Protein AF-A0A9K3H6D5-F1 (afdb_monomer_lite)

Organism: Helianthus annuus (NCBI:txid4232)

pLDDT: mean 84.32, std 14.16, range [33.44, 97.81]

Secondary structure (DSSP, 8-state):
-HHHHHHHHHH-HHHHIIIIIHHHHHHHHHHHHHHHHHHHHHH--HHHHHHHHHHHHHHHHHHHHHHS-TTHHHHHHHHHHHHHTGGGHHHHHT-TTTSHHHHHHTT-HHHHHHHHHHHTTSTTHHHHHHHHHHHHHHHHHHHHHH-TTTTS-HHHHHHHHHHHHHHHHHHHHHHHHHHHHTT--

Foldseek 3Di:
DQVVQVVQVVVHPVSSCPVPLVVVLVVLLVVLLVVLVVCVVPVLALLVLLVVLVVVLVVLQVCCVVHHPPVSNVSSSVSSLCNNDVVCLLVQQPRPCHHPVNCLVVVVLVSLLSQCVSQVVDVCSVVSSVVSVVVVLVVVVCVCVVDPVNPPDVVSSVVVVVVSVVSVVVSVCSVVVSVVVVVVD

Radius of gyration: 21.7 Å; chains: 1; bounding box: 53×28×65 Å

InterPro domains:
  IPR001373 Cullin, N-terminal [PF00888] (1-165)
  IPR016159 Cullin repeat-like-containing domain superfamily [SSF74788] (1-165)
  IPR045093 Cullin [PTHR11932] (1-165)

Sequence (185 aa):
MKDIIKMLMDLGPSVYQQVFEQPFLDASATFYRGESQRLIECCCNCGEYLKKTEKCLNEEIDRVVCYLDAKSEVKVTNVVEKEMIESQMNCLVHMENSGLVDMVIEDKYDDLAWIYNFFRRLPNGLSVIRDAMTSHIRETGKQLVIDPEQVKDPVEFVQRLLEEKINMIKSSILRLTTIRRFKTL

Structure (mmCIF, N/CA/C/O backbone):
data_AF-A0A9K3H6D5-F1
#
_entry.id   AF-A0A9K3H6D5-F1
#
loop_
_atom_site.group_PDB
_atom_site.id
_atom_site.type_symbol
_atom_site.label_atom_id
_atom_site.label_alt_id
_atom_site.label_comp_id
_atom_site.label_asym_id
_atom_site.label_entity_id
_atom_site.label_seq_id
_atom_site.pdbx_PDB_ins_code
_atom_site.Cartn_x
_atom_site.Cartn_y
_atom_site.Cartn_z
_atom_site.occupancy
_atom_site.B_iso_or_equiv
_atom_site.auth_seq_id
_atom_site.auth_comp_id
_atom_site.auth_asym_id
_atom_site.auth_atom_id
_atom_site.pdbx_PDB_model_num
ATOM 1 N N . MET A 1 1 ? -10.701 -5.469 26.974 1.00 77.19 1 MET A N 1
ATOM 2 C CA . MET A 1 1 ? -10.874 -4.535 25.834 1.00 77.19 1 MET A CA 1
ATOM 3 C C . MET A 1 1 ? -12.229 -4.734 25.160 1.00 77.19 1 MET A C 1
ATOM 5 O O . MET A 1 1 ? -12.996 -3.784 25.163 1.00 77.19 1 MET A O 1
ATOM 9 N N . LYS A 1 2 ? -12.577 -5.950 24.703 1.00 84.56 2 LYS A N 1
ATOM 10 C CA . LYS A 1 2 ? -13.909 -6.269 24.140 1.00 84.56 2 LYS A CA 1
ATOM 11 C C . LYS A 1 2 ? -15.094 -5.781 24.984 1.00 84.56 2 LYS A C 1
ATOM 13 O O . LYS A 1 2 ? -16.014 -5.195 24.431 1.00 84.56 2 LYS A O 1
ATOM 18 N N . ASP A 1 3 ? -15.046 -5.952 26.305 1.00 88.81 3 ASP A N 1
ATOM 19 C CA . ASP A 1 3 ? -16.152 -5.539 27.186 1.00 88.81 3 ASP A CA 1
ATOM 20 C C . ASP A 1 3 ? -16.359 -4.018 27.219 1.00 88.81 3 ASP A C 1
ATOM 22 O O . ASP A 1 3 ? -17.490 -3.546 27.275 1.00 88.81 3 ASP A O 1
ATOM 26 N N . ILE A 1 4 ? -15.272 -3.243 27.124 1.00 91.12 4 ILE A N 1
ATOM 27 C CA . ILE A 1 4 ? -15.325 -1.774 27.078 1.00 91.12 4 ILE A CA 1
ATOM 28 C C . ILE A 1 4 ? -15.899 -1.323 25.737 1.00 91.12 4 ILE A C 1
ATOM 30 O O . ILE A 1 4 ? -16.764 -0.457 25.698 1.00 91.12 4 ILE A O 1
ATOM 34 N N . ILE A 1 5 ? -15.456 -1.936 24.639 1.00 91.56 5 ILE A N 1
ATOM 35 C CA . ILE A 1 5 ? -15.955 -1.620 23.298 1.00 91.56 5 ILE A CA 1
ATOM 36 C C . ILE A 1 5 ? -17.442 -1.961 23.186 1.00 91.56 5 ILE A C 1
ATOM 38 O O . ILE A 1 5 ? -18.219 -1.147 22.695 1.00 91.56 5 ILE A O 1
ATOM 42 N N . LYS A 1 6 ? -17.857 -3.112 23.727 1.00 89.94 6 LYS A N 1
ATOM 43 C CA . LYS A 1 6 ? -19.268 -3.490 23.811 1.00 89.94 6 LYS A CA 1
ATOM 44 C C . LYS A 1 6 ? -20.075 -2.480 24.628 1.00 89.94 6 LYS A C 1
ATOM 46 O O . LYS A 1 6 ? -21.087 -2.002 24.139 1.00 89.94 6 LYS A O 1
ATOM 51 N N . MET A 1 7 ? -19.586 -2.086 25.804 1.00 94.38 7 MET A N 1
ATOM 52 C CA . MET A 1 7 ? -20.229 -1.053 26.622 1.00 94.38 7 MET A CA 1
ATOM 53 C C . MET A 1 7 ? -20.378 0.275 25.860 1.00 94.38 7 MET A C 1
ATOM 55 O O . MET A 1 7 ? -21.447 0.876 25.887 1.00 94.38 7 MET A O 1
ATOM 59 N N . LEU A 1 8 ? -19.342 0.728 25.146 1.00 92.62 8 LEU A N 1
ATOM 60 C CA . LEU A 1 8 ? -19.400 1.958 24.347 1.00 92.62 8 LEU A CA 1
ATOM 61 C C . LEU A 1 8 ? -20.411 1.859 23.199 1.00 92.62 8 LEU A C 1
ATOM 63 O O . LEU A 1 8 ? -21.114 2.828 22.921 1.00 92.62 8 LEU A O 1
ATOM 67 N N . MET A 1 9 ? -20.506 0.696 22.555 1.00 91.44 9 MET A N 1
ATOM 68 C CA . MET A 1 9 ? -21.503 0.435 21.515 1.00 91.44 9 MET A CA 1
ATOM 69 C C . MET A 1 9 ? -22.928 0.378 22.082 1.00 91.44 9 MET A C 1
ATOM 71 O O . MET A 1 9 ? -23.839 0.921 21.455 1.00 91.44 9 MET A O 1
ATOM 75 N N . ASP A 1 10 ? -23.112 -0.201 23.273 1.00 92.69 10 ASP A N 1
ATOM 76 C CA . ASP A 1 10 ? -24.398 -0.270 23.983 1.00 92.69 10 ASP A CA 1
ATOM 77 C C . ASP A 1 10 ? -24.889 1.128 24.415 1.00 92.69 10 ASP A C 1
ATOM 79 O O . ASP A 1 10 ? -26.088 1.404 24.380 1.00 92.69 10 ASP A O 1
ATOM 83 N N . LEU A 1 11 ? -23.970 2.038 24.770 1.00 93.56 11 LEU A N 1
ATOM 84 C CA . LEU A 1 11 ? -24.271 3.453 25.049 1.00 93.56 11 LEU A CA 1
ATOM 85 C C . LEU A 1 11 ? -24.637 4.251 23.786 1.00 93.56 11 LEU A C 1
ATOM 87 O O . LEU A 1 11 ? -25.261 5.309 23.882 1.00 93.56 11 LEU A O 1
ATOM 91 N N . GLY A 1 12 ? -24.262 3.751 22.609 1.00 92.88 12 GLY A N 1
ATOM 92 C CA . GLY A 1 12 ? -24.660 4.288 21.316 1.00 92.88 12 GLY A CA 1
ATOM 93 C C . GLY A 1 12 ? -23.508 4.330 20.303 1.00 92.88 12 GLY A C 1
ATOM 94 O O . GLY A 1 12 ? -22.379 4.672 20.661 1.00 92.88 12 GLY A O 1
ATOM 95 N N . PRO A 1 13 ? -23.773 4.097 19.000 1.00 91.19 13 PRO A N 1
ATOM 96 C CA . PRO A 1 13 ? -22.731 4.114 17.970 1.00 91.19 13 PRO A CA 1
ATOM 97 C C . PRO A 1 13 ? -21.952 5.433 17.885 1.00 91.19 13 PRO A C 1
ATOM 99 O O . PRO A 1 13 ? -20.755 5.421 17.617 1.00 91.19 13 PRO A O 1
ATOM 102 N N . SER A 1 14 ? -22.602 6.574 18.132 1.00 93.25 14 SER A N 1
ATOM 103 C CA . SER A 1 14 ? -21.938 7.884 18.145 1.00 93.25 14 SER A CA 1
ATOM 104 C C . SER A 1 14 ? -20.946 8.027 19.301 1.00 93.25 14 SER A C 1
ATOM 106 O O . SER A 1 14 ? -19.899 8.646 19.124 1.00 93.25 14 SER A O 1
ATOM 108 N N . VAL A 1 15 ? -21.241 7.429 20.461 1.00 94.31 15 VAL A N 1
ATOM 109 C CA . VAL A 1 15 ? -20.364 7.447 21.640 1.00 94.31 15 VAL A CA 1
ATOM 110 C C . VAL A 1 15 ? -19.103 6.642 21.353 1.00 94.31 15 VAL A C 1
ATOM 112 O O . VAL A 1 15 ? -18.003 7.158 21.532 1.00 94.31 15 VAL A O 1
ATOM 115 N N . TYR A 1 16 ? -19.244 5.423 20.824 1.00 94.25 16 TYR A N 1
ATOM 116 C CA . TYR A 1 16 ? -18.103 4.622 20.371 1.00 94.25 16 TYR A CA 1
ATOM 117 C C . TYR A 1 16 ? -17.225 5.381 19.368 1.00 94.25 16 TYR A C 1
ATOM 119 O O . TYR A 1 16 ? -16.005 5.444 19.531 1.00 94.25 16 TYR A O 1
ATOM 127 N N . GLN A 1 17 ? -17.846 5.998 18.360 1.00 93.25 17 GLN A N 1
ATOM 128 C CA . GLN A 1 17 ? -17.121 6.709 17.310 1.00 93.25 17 GLN A CA 1
ATOM 129 C C . GLN A 1 17 ? -16.305 7.886 17.851 1.00 93.25 17 GLN A C 1
ATOM 131 O O . GLN A 1 17 ? -15.13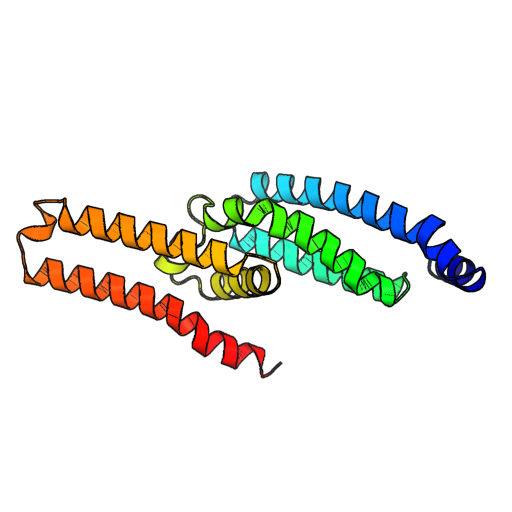7 8.040 17.505 1.00 93.25 17 GLN A O 1
ATOM 136 N N . GLN A 1 18 ? -16.907 8.707 18.711 1.00 93.75 18 GLN A N 1
ATOM 137 C CA . GLN A 1 18 ? -16.275 9.926 19.219 1.00 93.75 18 GLN A CA 1
ATOM 138 C C . GLN A 1 18 ? -15.254 9.649 20.324 1.00 93.75 18 GLN A C 1
ATOM 140 O O . GLN A 1 18 ? -14.211 10.295 20.368 1.00 93.75 18 GLN A O 1
ATOM 145 N N . VAL A 1 19 ? -15.552 8.709 21.224 1.00 94.06 19 VAL A N 1
ATOM 146 C CA . VAL A 1 19 ? -14.730 8.457 22.416 1.00 94.06 19 VAL A CA 1
ATOM 147 C C . VAL A 1 19 ? -13.573 7.509 22.115 1.00 94.06 19 VAL A C 1
ATOM 149 O O . VAL A 1 19 ? -12.517 7.628 22.733 1.00 94.06 19 VAL A O 1
ATOM 152 N N . PHE A 1 20 ? -13.756 6.573 21.181 1.00 94.75 20 PHE A N 1
ATOM 153 C CA . PHE A 1 20 ? -12.763 5.544 20.894 1.00 94.75 20 PHE A CA 1
ATOM 154 C C . PHE A 1 20 ? -12.309 5.539 19.436 1.00 94.75 20 PHE A C 1
ATOM 156 O O . PHE A 1 20 ? -11.115 5.683 19.190 1.00 94.75 20 PHE A O 1
ATOM 163 N N . GLU A 1 21 ? -13.225 5.373 18.476 1.00 94.75 21 GLU A N 1
ATOM 164 C CA . GLU A 1 21 ? -12.842 5.067 17.090 1.00 94.75 21 GLU A CA 1
ATOM 165 C C . GLU A 1 21 ? -12.013 6.191 16.461 1.00 94.75 21 GLU A C 1
ATOM 167 O O . GLU A 1 21 ? -10.948 5.922 15.916 1.00 94.75 21 GLU A O 1
ATOM 172 N N . GLN A 1 22 ? -12.455 7.446 16.571 1.00 96.00 22 GLN A N 1
ATOM 173 C CA . GLN A 1 22 ? -11.739 8.571 15.974 1.00 96.00 22 GLN A CA 1
ATOM 174 C C . GLN A 1 22 ? -10.353 8.789 16.615 1.00 96.00 22 GLN A C 1
ATOM 176 O O . GLN A 1 22 ? -9.373 8.784 15.870 1.00 96.00 22 GLN A O 1
ATOM 181 N N . PRO A 1 23 ? -10.210 8.870 17.957 1.00 96.56 23 PRO A N 1
ATOM 182 C CA . PRO A 1 23 ? -8.887 8.934 18.585 1.00 96.56 23 PRO A CA 1
ATOM 183 C C . PRO A 1 23 ? -7.978 7.751 18.228 1.00 96.56 23 PRO A C 1
ATOM 185 O O . PRO A 1 23 ? -6.773 7.924 18.046 1.00 96.56 23 PRO A O 1
ATOM 188 N N . PHE A 1 24 ? -8.544 6.546 18.113 1.00 95.50 24 PHE A N 1
ATOM 189 C CA . PHE A 1 24 ? -7.808 5.352 17.708 1.00 95.50 24 PHE A CA 1
ATOM 190 C C . PHE A 1 24 ? -7.299 5.452 16.264 1.00 95.50 24 PHE A C 1
ATOM 192 O O . PHE A 1 24 ? -6.135 5.138 16.011 1.00 95.50 24 PHE A O 1
ATOM 199 N N . LEU A 1 25 ? -8.129 5.918 15.327 1.00 96.75 25 LEU A N 1
ATOM 200 C CA . LEU A 1 25 ? -7.731 6.124 13.933 1.00 96.75 25 LEU A CA 1
ATOM 201 C C . LEU A 1 25 ? -6.647 7.203 13.811 1.00 96.75 25 LEU A C 1
ATOM 203 O O . LEU A 1 25 ? -5.677 7.001 13.083 1.00 96.75 25 LEU A O 1
ATOM 207 N N . ASP A 1 26 ? -6.754 8.300 14.564 1.00 97.25 26 ASP A N 1
ATOM 208 C CA . ASP A 1 26 ? -5.766 9.388 14.556 1.00 97.25 26 ASP A CA 1
ATOM 209 C C . ASP A 1 26 ? -4.409 8.933 15.130 1.00 97.25 26 ASP A C 1
ATOM 211 O O . ASP A 1 26 ? -3.340 9.225 14.574 1.00 97.25 26 ASP A O 1
ATOM 215 N N . ALA A 1 27 ? -4.442 8.160 16.221 1.00 97.44 27 ALA A N 1
ATOM 216 C CA . ALA A 1 27 ? -3.250 7.544 16.796 1.00 97.44 27 ALA A CA 1
ATOM 217 C C . ALA A 1 27 ? -2.623 6.522 15.832 1.00 97.44 27 ALA A C 1
ATOM 219 O O . ALA A 1 27 ? -1.406 6.525 15.642 1.00 97.44 27 ALA A O 1
ATOM 220 N N . SER A 1 28 ? -3.449 5.700 15.178 1.00 96.69 28 SER A N 1
ATOM 221 C CA . SER A 1 28 ? -3.000 4.717 14.184 1.00 96.69 28 SER A CA 1
ATOM 222 C C . SER A 1 28 ? -2.366 5.399 12.976 1.00 96.69 28 SER A C 1
ATOM 224 O O . SER A 1 28 ? -1.301 4.982 12.533 1.00 96.69 28 SER A O 1
ATOM 226 N N . ALA A 1 29 ? -2.948 6.495 12.483 1.00 97.44 29 ALA A N 1
ATOM 227 C CA . ALA A 1 29 ? -2.382 7.258 11.375 1.00 97.44 29 ALA A CA 1
ATOM 228 C C . ALA A 1 29 ? -0.991 7.806 11.724 1.00 97.44 29 ALA A C 1
ATOM 230 O O . ALA A 1 29 ? -0.046 7.683 10.947 1.00 97.44 29 ALA A O 1
ATOM 231 N N . THR A 1 30 ? -0.844 8.358 12.930 1.00 97.81 30 THR A N 1
ATOM 232 C CA . THR A 1 30 ? 0.445 8.864 13.422 1.00 97.81 30 THR A CA 1
ATOM 233 C C . THR A 1 30 ? 1.475 7.741 13.555 1.00 97.81 30 THR A C 1
ATOM 235 O O . THR A 1 30 ? 2.622 7.904 13.134 1.00 97.81 30 THR A O 1
ATOM 238 N N . PHE A 1 31 ? 1.065 6.590 14.094 1.00 97.62 31 PHE A N 1
ATOM 239 C CA . PHE A 1 31 ? 1.918 5.413 14.228 1.00 97.62 31 PHE A CA 1
ATOM 240 C C . PHE A 1 31 ? 2.388 4.891 12.865 1.00 97.62 31 PHE A C 1
ATOM 242 O O . PHE A 1 31 ? 3.592 4.777 12.638 1.00 97.62 31 PHE A O 1
ATOM 249 N N . TYR A 1 32 ? 1.463 4.636 11.936 1.00 97.19 32 TYR A N 1
ATOM 250 C CA . TYR A 1 32 ? 1.789 4.063 10.630 1.00 97.19 32 TYR A CA 1
ATOM 251 C C . TYR A 1 32 ? 2.585 5.007 9.737 1.00 97.19 32 TYR A C 1
ATOM 253 O O . TYR A 1 32 ? 3.406 4.538 8.951 1.00 97.19 32 TYR A O 1
ATOM 261 N N . ARG A 1 33 ? 2.428 6.323 9.901 1.00 96.56 33 ARG A N 1
ATOM 262 C CA . ARG A 1 33 ? 3.304 7.304 9.254 1.00 96.56 33 ARG A CA 1
ATOM 263 C C . ARG A 1 33 ? 4.753 7.165 9.710 1.00 96.56 33 ARG A C 1
ATOM 265 O O . ARG A 1 33 ? 5.653 7.114 8.875 1.00 96.56 33 ARG A O 1
ATOM 272 N N . GLY A 1 34 ? 4.977 7.099 11.024 1.00 95.88 34 GLY A N 1
ATOM 273 C CA . GLY A 1 34 ? 6.319 6.923 11.584 1.00 95.88 34 GLY A CA 1
ATOM 274 C C . GLY A 1 34 ? 6.916 5.563 11.226 1.00 95.88 34 GLY A C 1
ATOM 275 O O . GLY A 1 34 ? 8.075 5.473 10.830 1.00 95.88 34 GLY A O 1
ATOM 276 N N . GLU A 1 35 ? 6.104 4.508 11.292 1.00 94.62 35 GLU A N 1
ATOM 277 C CA . GLU A 1 35 ? 6.523 3.154 10.933 1.00 94.62 35 GLU A CA 1
ATOM 278 C C . GLU A 1 35 ? 6.880 3.042 9.447 1.00 94.62 35 GLU A C 1
ATOM 280 O O . GLU A 1 35 ? 7.895 2.445 9.099 1.00 94.62 35 GLU A O 1
ATOM 285 N N . SER A 1 36 ? 6.096 3.668 8.568 1.00 94.62 36 SER A N 1
ATOM 286 C CA . SER A 1 36 ? 6.373 3.733 7.134 1.00 94.62 36 SER A CA 1
ATOM 287 C C . SER A 1 36 ? 7.740 4.363 6.844 1.00 94.62 36 SER A C 1
ATOM 289 O O . SER A 1 36 ? 8.557 3.758 6.148 1.00 94.62 36 SER A O 1
ATOM 291 N N . GLN A 1 37 ? 8.027 5.525 7.439 1.00 93.44 37 GLN A N 1
ATOM 292 C CA . GLN A 1 37 ? 9.322 6.199 7.290 1.00 93.44 37 GLN A CA 1
ATOM 293 C C . GLN A 1 37 ? 10.470 5.321 7.795 1.00 93.44 37 GLN A C 1
ATOM 295 O O . GLN A 1 37 ? 11.436 5.079 7.072 1.00 93.44 37 GLN A O 1
ATOM 300 N N . ARG A 1 38 ? 10.313 4.746 8.992 1.00 93.56 38 ARG A N 1
ATOM 301 C CA . ARG A 1 38 ? 11.301 3.841 9.585 1.00 93.56 38 ARG A CA 1
ATOM 302 C C . ARG A 1 38 ? 11.582 2.633 8.692 1.00 93.56 38 ARG A C 1
ATOM 304 O O . ARG A 1 38 ? 12.731 2.219 8.558 1.00 93.56 38 ARG A O 1
ATOM 311 N N . LEU A 1 39 ? 10.550 2.039 8.093 1.00 92.00 39 LEU A N 1
ATOM 312 C CA . LEU A 1 39 ? 10.703 0.883 7.213 1.00 92.00 39 LEU A CA 1
ATOM 313 C C . LEU A 1 39 ? 11.393 1.242 5.896 1.00 92.00 39 LEU A C 1
ATOM 315 O O . LEU A 1 39 ? 12.209 0.445 5.437 1.00 92.00 39 LEU A O 1
ATOM 319 N N . ILE A 1 40 ? 11.113 2.412 5.320 1.00 90.62 40 ILE A N 1
ATOM 320 C CA . ILE A 1 40 ? 11.822 2.901 4.129 1.00 90.62 40 ILE A CA 1
ATOM 321 C C . ILE A 1 40 ? 13.315 3.056 4.432 1.00 90.62 40 ILE A C 1
ATOM 323 O O . ILE A 1 40 ? 14.143 2.534 3.688 1.00 90.62 40 ILE A O 1
ATOM 327 N N . GLU A 1 41 ? 13.650 3.692 5.554 1.00 89.00 41 GLU A N 1
ATOM 328 C CA . GLU A 1 41 ? 15.038 3.918 5.973 1.00 89.00 41 GLU A CA 1
ATOM 329 C C . GLU A 1 41 ? 15.777 2.617 6.324 1.00 89.00 41 GLU A C 1
ATOM 331 O O . GLU A 1 41 ? 16.968 2.490 6.053 1.00 89.00 41 GLU A O 1
ATOM 336 N N . CYS A 1 42 ? 15.091 1.640 6.928 1.00 84.88 42 CYS A N 1
ATOM 337 C CA . CYS A 1 42 ? 15.727 0.410 7.409 1.00 84.88 42 CYS A CA 1
ATOM 338 C C . CYS A 1 42 ? 15.805 -0.717 6.371 1.00 84.88 42 CYS A C 1
ATOM 340 O O . CYS A 1 42 ? 16.722 -1.531 6.448 1.00 84.88 42 CYS A O 1
ATOM 342 N N . CYS A 1 43 ? 14.815 -0.857 5.481 1.00 74.31 43 CYS A N 1
ATOM 343 C CA . CYS A 1 43 ? 14.726 -2.034 4.606 1.00 74.31 43 CYS A CA 1
ATOM 344 C C . CYS A 1 43 ? 15.490 -1.852 3.291 1.00 74.31 43 CYS A C 1
ATOM 346 O O . CYS A 1 43 ? 15.910 -2.850 2.717 1.00 74.31 43 CYS A O 1
ATOM 348 N N . CYS A 1 44 ? 15.633 -0.615 2.792 1.00 76.19 44 CYS A N 1
ATOM 349 C CA . CYS A 1 44 ? 16.242 -0.289 1.490 1.00 76.19 44 CYS A CA 1
ATOM 350 C C . CYS A 1 44 ? 15.758 -1.169 0.310 1.00 76.19 44 CYS A C 1
ATOM 352 O O . CYS A 1 44 ? 16.443 -1.286 -0.703 1.00 76.19 44 CYS A O 1
ATOM 354 N N . ASN A 1 45 ? 14.599 -1.823 0.446 1.00 90.06 45 ASN A N 1
ATOM 355 C CA . ASN A 1 45 ? 14.061 -2.779 -0.510 1.00 90.06 45 ASN A CA 1
ATOM 356 C C . ASN A 1 45 ? 12.533 -2.681 -0.550 1.00 90.06 45 ASN A C 1
ATOM 358 O O . ASN A 1 45 ? 11.852 -2.917 0.454 1.00 90.06 45 ASN A O 1
ATOM 362 N N . CYS A 1 46 ? 11.991 -2.368 -1.726 1.00 91.12 46 CYS A N 1
ATOM 363 C CA . CYS A 1 46 ? 10.555 -2.183 -1.908 1.00 91.12 46 CYS A CA 1
ATOM 364 C C . CYS A 1 46 ? 9.758 -3.482 -1.680 1.00 91.12 46 CYS A C 1
ATOM 366 O O . CYS A 1 46 ? 8.718 -3.455 -1.024 1.00 91.12 46 CYS A O 1
ATOM 368 N N . GLY A 1 47 ? 10.248 -4.635 -2.144 1.00 89.62 47 GLY A N 1
ATOM 369 C CA . GLY A 1 47 ? 9.574 -5.925 -1.948 1.00 89.62 47 GLY A CA 1
ATOM 370 C C . GLY A 1 47 ? 9.425 -6.297 -0.468 1.00 89.62 47 GLY A C 1
ATOM 371 O O . GLY A 1 47 ? 8.348 -6.701 -0.023 1.00 89.62 47 GLY A O 1
ATOM 372 N N . GLU A 1 48 ? 10.476 -6.099 0.334 1.00 91.31 48 GLU A N 1
ATOM 373 C CA . GLU A 1 48 ? 10.413 -6.298 1.789 1.00 91.31 48 GLU A CA 1
ATOM 374 C C . GLU A 1 48 ? 9.481 -5.307 2.491 1.00 91.31 48 GLU A C 1
ATOM 376 O O . GLU A 1 48 ? 8.777 -5.681 3.435 1.00 91.31 48 GLU A O 1
ATOM 381 N N . TYR A 1 49 ? 9.459 -4.054 2.033 1.00 93.88 49 TYR A N 1
ATOM 382 C CA . TYR A 1 49 ? 8.533 -3.048 2.539 1.00 93.88 49 TYR A CA 1
ATOM 383 C C . TYR A 1 49 ? 7.081 -3.491 2.328 1.00 93.88 49 TYR A C 1
ATOM 385 O O . TYR A 1 49 ? 6.309 -3.544 3.285 1.00 93.88 49 TYR A O 1
ATOM 393 N N . LEU A 1 50 ? 6.732 -3.900 1.103 1.00 92.06 50 LEU A N 1
ATOM 394 C CA . LEU A 1 50 ? 5.383 -4.357 0.768 1.00 92.06 50 LEU A CA 1
ATOM 395 C C . LEU A 1 50 ? 4.992 -5.600 1.596 1.00 92.06 50 LEU A C 1
ATOM 397 O O . LEU A 1 50 ? 3.871 -5.649 2.102 1.00 92.06 50 LEU A O 1
ATOM 401 N N . LYS A 1 51 ? 5.932 -6.537 1.825 1.00 91.44 51 LYS A N 1
ATOM 402 C CA . LYS A 1 51 ? 5.827 -7.685 2.767 1.00 91.44 51 LYS A CA 1
ATOM 403 C C . LYS A 1 51 ? 5.428 -7.279 4.166 1.00 91.44 51 LYS A C 1
ATOM 405 O O . LYS A 1 51 ? 4.500 -7.853 4.743 1.00 91.44 51 LYS A O 1
ATOM 410 N N . LYS A 1 52 ? 6.087 -6.266 4.707 1.00 92.88 52 LYS A N 1
ATOM 411 C CA . LYS A 1 52 ? 5.767 -5.762 6.041 1.00 92.88 52 LYS A CA 1
ATOM 412 C C . LYS A 1 52 ? 4.423 -5.038 6.055 1.00 92.88 52 LYS A C 1
ATOM 414 O O . LYS A 1 52 ? 3.655 -5.262 6.984 1.00 92.88 52 LYS A O 1
ATOM 419 N N . THR A 1 53 ? 4.086 -4.269 5.020 1.00 93.06 53 THR A N 1
ATOM 420 C CA . THR A 1 53 ? 2.780 -3.599 4.940 1.00 93.06 53 THR A CA 1
ATOM 421 C C . THR A 1 53 ? 1.613 -4.585 4.864 1.00 93.06 53 THR A C 1
ATOM 423 O O . THR A 1 53 ? 0.622 -4.394 5.565 1.00 93.06 53 THR A O 1
ATOM 426 N N . GLU A 1 54 ? 1.718 -5.661 4.076 1.00 91.56 54 GLU A N 1
ATOM 427 C CA . GLU A 1 54 ? 0.679 -6.703 4.037 1.00 91.56 54 GLU A CA 1
ATOM 428 C C . GLU A 1 54 ? 0.497 -7.363 5.408 1.00 91.56 54 GLU A C 1
ATOM 430 O O . GLU A 1 54 ? -0.628 -7.530 5.881 1.00 91.56 54 GLU A O 1
ATOM 435 N N . LYS A 1 55 ? 1.605 -7.672 6.090 1.00 93.12 55 LYS A N 1
ATOM 436 C CA . LYS A 1 55 ? 1.562 -8.212 7.448 1.00 93.12 55 LYS A CA 1
ATOM 437 C C . LYS A 1 55 ? 0.860 -7.253 8.418 1.00 93.12 55 LYS A C 1
ATOM 439 O O . LYS A 1 55 ? -0.018 -7.695 9.152 1.00 93.12 55 LYS A O 1
ATOM 444 N N . CYS A 1 56 ? 1.190 -5.962 8.388 1.00 93.44 56 CYS A N 1
ATOM 445 C CA . CYS A 1 56 ? 0.542 -4.955 9.232 1.00 93.44 56 CYS A CA 1
ATOM 446 C C . CYS A 1 56 ? -0.967 -4.852 8.970 1.00 93.44 56 CYS A C 1
ATOM 448 O O . CYS A 1 56 ? -1.739 -4.706 9.915 1.00 93.44 56 CYS A O 1
ATOM 450 N N . LEU A 1 57 ? -1.400 -4.956 7.709 1.00 94.00 57 LEU A N 1
ATOM 451 C CA . LEU A 1 57 ? -2.823 -4.975 7.364 1.00 94.00 57 LEU A CA 1
ATOM 452 C C . LEU A 1 57 ? -3.540 -6.189 7.956 1.00 94.00 57 LEU A C 1
ATOM 454 O O . LEU A 1 57 ? -4.605 -6.028 8.547 1.00 94.00 57 LEU A O 1
ATOM 458 N N . ASN A 1 58 ? -2.951 -7.380 7.844 1.00 94.25 58 ASN A N 1
ATOM 459 C CA . ASN A 1 58 ? -3.530 -8.596 8.419 1.00 94.25 58 ASN A CA 1
ATOM 460 C C . ASN A 1 58 ? -3.622 -8.508 9.950 1.00 94.25 58 ASN A C 1
ATOM 462 O O . ASN A 1 58 ? -4.650 -8.852 10.526 1.00 94.25 58 ASN A O 1
ATOM 466 N N . GLU A 1 59 ? -2.591 -7.970 10.607 1.00 94.44 59 GLU A N 1
ATOM 467 C CA . GLU A 1 59 ? -2.596 -7.751 12.057 1.00 94.44 59 GLU A CA 1
ATOM 468 C C . GLU A 1 59 ? -3.688 -6.761 12.504 1.00 94.44 59 GLU A C 1
ATOM 470 O O . GLU A 1 59 ? -4.264 -6.925 13.582 1.00 94.44 59 GLU A O 1
ATOM 475 N N . GLU A 1 60 ? -3.995 -5.736 11.703 1.00 93.62 60 GLU A N 1
ATOM 476 C CA . GLU A 1 60 ? -5.109 -4.818 11.980 1.00 93.62 60 GLU A CA 1
ATOM 477 C C . GLU A 1 60 ? -6.475 -5.468 11.753 1.00 93.62 60 GLU A C 1
ATOM 479 O O . GLU A 1 60 ? -7.379 -5.282 12.568 1.00 93.62 60 GLU A O 1
ATOM 484 N N . ILE A 1 61 ? -6.626 -6.277 10.702 1.00 92.31 61 ILE A N 1
ATOM 485 C CA . ILE A 1 61 ? -7.860 -7.039 10.458 1.00 92.31 61 ILE A CA 1
ATOM 486 C C . ILE A 1 61 ? -8.124 -7.988 11.636 1.00 92.31 61 ILE A C 1
ATOM 488 O O . ILE A 1 61 ? -9.212 -7.972 12.217 1.00 92.31 61 ILE A O 1
ATOM 492 N N . ASP A 1 62 ? -7.107 -8.732 12.075 1.00 94.44 62 ASP A N 1
ATOM 493 C CA . ASP A 1 62 ? -7.207 -9.619 13.236 1.00 94.44 62 ASP A CA 1
ATOM 494 C C . ASP A 1 62 ? -7.552 -8.846 14.515 1.00 94.44 62 ASP A C 1
ATOM 496 O O . ASP A 1 62 ? -8.365 -9.298 15.331 1.00 94.44 62 ASP A O 1
ATOM 500 N N . ARG A 1 63 ? -6.982 -7.647 14.693 1.00 93.00 63 ARG A N 1
ATOM 501 C CA . ARG A 1 63 ? -7.289 -6.772 15.831 1.00 93.00 63 ARG A CA 1
ATOM 502 C C . ARG A 1 63 ? -8.739 -6.313 15.813 1.00 93.00 63 ARG A C 1
ATOM 504 O O . ARG A 1 63 ? -9.375 -6.307 16.870 1.00 93.00 63 ARG A O 1
ATOM 511 N N . VAL A 1 64 ? -9.272 -5.961 14.646 1.00 93.31 64 VAL A N 1
ATOM 512 C CA . VAL A 1 64 ? -10.674 -5.565 14.505 1.00 93.31 64 VAL A CA 1
ATOM 513 C C . VAL A 1 64 ? -11.584 -6.730 14.882 1.00 93.31 64 VAL A C 1
ATOM 515 O O . VAL A 1 64 ? -12.409 -6.584 15.783 1.00 93.31 64 VAL A O 1
ATOM 518 N N . VAL A 1 65 ? -11.355 -7.914 14.310 1.00 91.88 65 VAL A N 1
ATOM 519 C CA . VAL A 1 65 ? -12.115 -9.140 14.623 1.00 91.88 65 VAL A CA 1
ATOM 520 C C . VAL A 1 65 ? -12.038 -9.490 16.118 1.00 91.88 65 VAL A C 1
ATOM 522 O O . VAL A 1 65 ? -13.016 -9.927 16.745 1.00 91.88 65 VAL A O 1
ATOM 525 N N . CYS A 1 66 ? -10.871 -9.291 16.730 1.00 90.38 66 CYS A N 1
ATOM 526 C CA . CYS A 1 66 ? -10.652 -9.639 18.125 1.00 90.38 66 CYS A CA 1
ATOM 527 C C . CYS A 1 66 ? -11.177 -8.602 19.116 1.00 90.38 66 CYS A C 1
ATOM 529 O O . CYS A 1 66 ? -11.496 -9.010 20.236 1.00 90.38 66 CYS A O 1
ATOM 531 N N . TYR A 1 67 ? -11.276 -7.317 18.765 1.00 90.38 67 TYR A N 1
ATOM 532 C CA . TYR A 1 67 ? -11.484 -6.260 19.762 1.00 90.38 67 TYR A CA 1
ATOM 533 C C . TYR A 1 67 ? -12.466 -5.148 19.382 1.00 90.38 67 TYR A C 1
ATOM 535 O O . TYR A 1 67 ? -12.995 -4.535 20.308 1.00 90.38 67 TYR A O 1
ATOM 543 N N . LEU A 1 68 ? -12.720 -4.881 18.099 1.00 91.12 68 LEU A N 1
ATOM 544 C CA . LEU A 1 68 ? -13.427 -3.679 17.630 1.00 91.12 68 LEU A CA 1
ATOM 545 C C . LEU A 1 68 ? -14.788 -3.998 16.996 1.00 91.12 68 LEU A C 1
ATOM 547 O O . LEU A 1 68 ? -15.151 -5.159 16.810 1.00 91.12 68 LEU A O 1
ATOM 551 N N . ASP A 1 69 ? -15.555 -2.954 16.669 1.00 91.25 69 ASP A N 1
ATOM 552 C CA . ASP A 1 69 ? -16.741 -3.101 15.821 1.00 91.25 69 ASP A CA 1
ATOM 553 C C . ASP A 1 69 ? -16.329 -3.403 14.372 1.00 91.25 69 ASP A C 1
ATOM 555 O O . ASP A 1 69 ? -15.383 -2.814 13.846 1.00 91.25 69 ASP A O 1
ATOM 559 N N . ALA A 1 70 ? -17.070 -4.282 13.695 1.00 90.69 70 ALA A N 1
ATOM 560 C CA . ALA A 1 70 ? -16.764 -4.685 12.321 1.00 90.69 70 ALA A CA 1
ATOM 561 C C . ALA A 1 70 ? -16.766 -3.503 11.330 1.00 90.69 70 ALA A C 1
ATOM 563 O O . ALA A 1 70 ? -16.058 -3.530 10.326 1.00 90.69 70 ALA A O 1
ATOM 564 N N . LYS A 1 71 ? -17.514 -2.423 11.606 1.00 90.69 71 LYS A N 1
ATOM 565 C CA . LYS A 1 71 ? -17.520 -1.222 10.751 1.00 90.69 71 LYS A CA 1
ATOM 566 C C . LYS A 1 71 ? -16.214 -0.433 10.829 1.00 90.69 71 LYS A C 1
ATOM 568 O O . LYS A 1 71 ? -15.971 0.405 9.959 1.00 90.69 71 LYS A O 1
ATOM 573 N N . SER A 1 72 ? -15.391 -0.681 11.847 1.00 93.44 72 SER A N 1
ATOM 574 C CA . SER A 1 72 ? -14.077 -0.059 11.980 1.00 93.44 72 SER A CA 1
ATOM 575 C C . SER A 1 72 ? -13.045 -0.679 11.037 1.00 93.44 72 SER A C 1
ATOM 577 O O . SER A 1 72 ? -12.087 0.011 10.706 1.00 93.44 72 SER A O 1
ATOM 579 N N . GLU A 1 73 ? -13.253 -1.909 10.542 1.00 93.62 73 GLU A N 1
ATOM 580 C CA . GLU A 1 73 ? -12.300 -2.620 9.670 1.00 93.62 73 GLU A CA 1
ATOM 581 C C . GLU A 1 73 ? -11.884 -1.765 8.474 1.00 93.62 73 GLU A C 1
ATOM 583 O O . GLU A 1 73 ? -10.726 -1.378 8.345 1.00 93.62 73 GLU A O 1
ATOM 588 N N . VAL A 1 74 ? -12.866 -1.348 7.671 1.00 93.94 74 VAL A N 1
ATOM 589 C CA . VAL A 1 74 ? -12.639 -0.535 6.470 1.00 93.94 74 VAL A CA 1
ATOM 590 C C . VAL A 1 74 ? -11.927 0.778 6.806 1.00 93.94 74 VAL A C 1
ATOM 592 O O . VAL A 1 74 ? -11.081 1.241 6.045 1.00 93.94 74 VAL A O 1
ATOM 595 N N . LYS A 1 75 ? -12.241 1.393 7.951 1.00 95.38 75 LYS A N 1
ATOM 596 C CA . LYS A 1 75 ? -11.641 2.675 8.345 1.00 95.38 75 LYS A CA 1
ATOM 597 C C . LYS A 1 75 ? -10.173 2.517 8.725 1.00 95.38 75 LYS A C 1
ATOM 599 O O . LYS A 1 75 ? -9.357 3.332 8.304 1.00 95.38 75 LYS A O 1
ATOM 604 N N . VAL A 1 76 ? -9.840 1.473 9.481 1.00 95.19 76 VAL A N 1
ATOM 605 C CA . VAL A 1 76 ? -8.460 1.178 9.887 1.00 95.19 76 VAL A CA 1
ATOM 606 C C . VAL A 1 76 ? -7.630 0.766 8.679 1.00 95.19 76 VAL A C 1
ATOM 608 O O . VAL A 1 76 ? -6.553 1.320 8.474 1.00 95.19 76 VAL A O 1
ATOM 611 N N . THR A 1 77 ? -8.153 -0.122 7.830 1.00 94.12 77 THR A N 1
ATOM 612 C CA . THR A 1 77 ? -7.500 -0.522 6.578 1.00 94.12 77 THR A CA 1
ATOM 613 C C . THR A 1 77 ? -7.167 0.694 5.717 1.00 94.12 77 THR A C 1
ATOM 615 O O . THR A 1 77 ? -6.026 0.828 5.282 1.00 94.12 77 THR A O 1
ATOM 618 N N . ASN A 1 78 ? -8.106 1.632 5.551 1.00 94.44 78 ASN A N 1
ATOM 619 C CA . ASN A 1 78 ? -7.864 2.860 4.790 1.00 94.44 78 ASN A CA 1
ATOM 620 C C . ASN A 1 78 ? -6.762 3.733 5.410 1.00 94.44 78 ASN A C 1
ATOM 622 O O . ASN A 1 78 ? -5.983 4.337 4.678 1.00 94.44 78 ASN A O 1
ATOM 626 N N . VAL A 1 79 ? -6.680 3.816 6.743 1.00 96.00 79 VAL A N 1
ATOM 627 C CA . VAL A 1 79 ? -5.606 4.559 7.425 1.00 96.00 79 VAL A CA 1
ATOM 628 C C . VAL A 1 79 ? -4.245 3.922 7.145 1.00 96.00 79 VAL A C 1
ATOM 630 O O . VAL A 1 79 ? -3.308 4.632 6.780 1.00 96.00 79 VAL A O 1
ATOM 633 N N . VAL A 1 80 ? -4.136 2.596 7.255 1.00 95.12 80 VAL A N 1
ATOM 634 C CA . VAL A 1 80 ? -2.886 1.874 6.972 1.00 95.12 80 VAL A CA 1
ATOM 635 C C . VAL A 1 80 ? -2.487 2.030 5.506 1.00 95.12 80 VAL A C 1
ATOM 637 O O . VAL A 1 80 ? -1.347 2.390 5.218 1.00 95.12 80 VAL A O 1
ATOM 640 N N . GLU A 1 81 ? -3.414 1.808 4.570 1.00 93.75 81 GLU A N 1
ATOM 641 C CA . GLU A 1 81 ? -3.153 1.945 3.133 1.00 93.75 81 GLU A CA 1
ATOM 642 C C . GLU A 1 81 ? -2.730 3.375 2.766 1.00 93.75 81 GLU A C 1
ATOM 644 O O . GLU A 1 81 ? -1.785 3.560 1.995 1.00 93.75 81 GLU A O 1
ATOM 649 N N . LYS A 1 82 ? -3.361 4.391 3.363 1.00 94.81 82 LYS A N 1
ATOM 650 C CA . LYS A 1 82 ? -3.022 5.798 3.138 1.00 94.81 82 LYS A CA 1
ATOM 651 C C . LYS A 1 82 ? -1.623 6.156 3.638 1.00 94.81 82 LYS A C 1
ATOM 653 O O . LYS A 1 82 ? -0.836 6.779 2.920 1.00 94.81 82 LYS A O 1
ATOM 658 N N . GLU A 1 83 ? -1.309 5.813 4.883 1.00 95.94 83 GLU A N 1
ATOM 659 C CA . GLU A 1 83 ? -0.052 6.245 5.503 1.00 95.94 83 GLU A CA 1
ATOM 660 C C . GLU A 1 83 ? 1.131 5.388 5.025 1.00 95.94 83 GLU A C 1
ATOM 662 O O . GLU A 1 83 ? 2.208 5.931 4.781 1.00 95.94 83 GLU A O 1
ATOM 667 N N . MET A 1 84 ? 0.936 4.079 4.812 1.00 94.56 84 MET A N 1
ATOM 668 C CA . MET A 1 84 ? 2.011 3.174 4.389 1.00 94.56 84 MET A CA 1
ATOM 669 C C . MET A 1 84 ? 2.184 3.062 2.873 1.00 94.56 84 MET A C 1
ATOM 671 O O . MET A 1 84 ? 3.304 2.838 2.422 1.00 94.56 84 MET A O 1
ATOM 675 N N . ILE A 1 85 ? 1.128 3.178 2.065 1.00 93.94 85 ILE A N 1
ATOM 676 C CA . ILE A 1 85 ? 1.253 3.023 0.607 1.00 93.94 85 ILE A CA 1
ATOM 677 C C . ILE A 1 85 ? 1.030 4.355 -0.098 1.00 93.94 85 ILE A C 1
ATOM 679 O O . ILE A 1 85 ? 1.938 4.821 -0.782 1.00 93.94 85 ILE A O 1
ATOM 683 N N . GLU A 1 86 ? -0.142 4.978 0.060 1.00 94.50 86 GLU A N 1
ATOM 684 C CA . GLU A 1 86 ? -0.535 6.163 -0.720 1.00 94.50 86 GLU A CA 1
ATOM 685 C C . GLU A 1 86 ? 0.484 7.301 -0.575 1.00 94.50 86 GLU A C 1
ATOM 687 O O . GLU A 1 86 ? 0.967 7.855 -1.564 1.00 94.50 86 GLU A O 1
ATOM 692 N N . SER A 1 87 ? 0.889 7.582 0.662 1.00 93.50 87 SER A N 1
ATOM 693 C CA . SER A 1 87 ? 1.842 8.651 0.973 1.00 93.50 87 SER A CA 1
ATOM 694 C C . SER A 1 87 ? 3.262 8.366 0.469 1.00 93.50 87 SER A C 1
ATOM 696 O O . SER A 1 87 ? 4.041 9.297 0.281 1.00 93.50 87 SER A O 1
ATOM 698 N N . GLN A 1 88 ? 3.595 7.097 0.211 1.00 93.44 88 GLN A N 1
ATOM 699 C CA . GLN A 1 88 ? 4.930 6.655 -0.200 1.00 93.44 88 GLN A CA 1
ATOM 700 C C . GLN A 1 88 ? 4.994 6.150 -1.644 1.00 93.44 88 GLN A C 1
ATOM 702 O O . GLN A 1 88 ? 6.044 5.677 -2.070 1.00 93.44 88 GLN A O 1
ATOM 707 N N . MET A 1 89 ? 3.916 6.267 -2.431 1.00 92.06 89 MET A N 1
ATOM 708 C CA . MET A 1 89 ? 3.834 5.668 -3.772 1.00 92.06 89 MET A CA 1
ATOM 709 C C . MET A 1 89 ? 5.023 6.033 -4.665 1.00 92.06 89 MET A C 1
ATOM 711 O O . MET A 1 89 ? 5.643 5.146 -5.245 1.00 92.06 89 MET A O 1
ATOM 715 N N . ASN A 1 90 ? 5.368 7.324 -4.742 1.00 91.75 90 ASN A N 1
ATOM 716 C CA . ASN A 1 90 ? 6.496 7.796 -5.550 1.00 91.75 90 ASN A CA 1
ATOM 717 C C . ASN A 1 90 ? 7.843 7.283 -5.022 1.00 91.75 90 ASN A C 1
ATOM 719 O O . ASN A 1 90 ? 8.707 6.919 -5.812 1.00 91.75 90 ASN A O 1
ATOM 723 N N . CYS A 1 91 ? 8.013 7.223 -3.699 1.00 92.06 91 CYS A N 1
ATOM 724 C CA . CYS A 1 91 ? 9.232 6.702 -3.084 1.00 92.06 91 CYS A CA 1
ATOM 725 C C . CYS A 1 91 ? 9.408 5.209 -3.390 1.00 92.06 91 CYS A C 1
ATOM 727 O O . CYS A 1 91 ? 10.493 4.793 -3.776 1.00 92.06 91 CYS A O 1
ATOM 729 N N . LEU A 1 92 ? 8.335 4.419 -3.304 1.00 92.31 92 LEU A N 1
ATOM 730 C CA . LEU A 1 92 ? 8.370 2.978 -3.557 1.00 92.31 92 LEU A CA 1
ATOM 731 C C . LEU A 1 92 ? 8.674 2.647 -5.023 1.00 92.31 92 LEU A C 1
ATOM 733 O O . LEU A 1 92 ? 9.497 1.776 -5.289 1.00 92.31 92 LEU A O 1
ATOM 737 N N . VAL A 1 93 ? 8.052 3.341 -5.985 1.00 91.81 93 VAL A N 1
ATOM 738 C CA . VAL A 1 93 ? 8.297 3.054 -7.413 1.00 91.81 93 VAL A CA 1
ATOM 739 C C . VAL A 1 93 ? 9.680 3.497 -7.886 1.00 91.81 93 VAL A C 1
ATOM 741 O O . VAL A 1 93 ? 10.203 2.895 -8.823 1.00 91.81 93 VAL A O 1
ATOM 744 N N . HIS A 1 94 ? 10.261 4.518 -7.251 1.00 91.06 94 HIS A N 1
ATOM 745 C CA . HIS A 1 94 ? 11.581 5.070 -7.575 1.00 91.06 94 HIS A CA 1
ATOM 746 C C . HIS A 1 94 ? 12.658 4.688 -6.551 1.00 91.06 94 HIS A C 1
ATOM 748 O O . HIS A 1 94 ? 13.706 5.328 -6.502 1.00 91.06 94 HIS A O 1
ATOM 754 N N . MET A 1 95 ? 12.401 3.674 -5.721 1.00 90.75 95 MET A N 1
ATOM 755 C CA . MET A 1 95 ? 13.365 3.205 -4.733 1.00 90.75 95 MET A CA 1
ATOM 756 C C . MET A 1 95 ? 14.613 2.671 -5.437 1.00 90.75 95 MET A C 1
ATOM 758 O O . MET A 1 95 ? 14.510 1.938 -6.417 1.00 90.75 95 MET A O 1
ATOM 762 N N . GLU A 1 96 ? 15.790 3.037 -4.941 1.00 86.75 96 GLU A N 1
ATOM 763 C CA . GLU A 1 96 ? 17.055 2.638 -5.556 1.00 86.75 96 GLU A CA 1
ATOM 764 C C . GLU A 1 96 ? 17.228 1.108 -5.510 1.00 86.75 96 GLU A C 1
ATOM 766 O O . GLU A 1 96 ? 17.015 0.487 -4.465 1.00 86.75 96 GLU A O 1
ATOM 771 N N . ASN A 1 97 ? 17.603 0.496 -6.639 1.00 85.50 97 ASN A N 1
ATOM 772 C CA . ASN A 1 97 ? 17.900 -0.939 -6.797 1.00 85.50 97 ASN A CA 1
ATOM 773 C C . ASN A 1 97 ? 16.759 -1.908 -6.424 1.00 85.50 97 ASN A C 1
ATOM 775 O O . ASN A 1 97 ? 16.966 -3.115 -6.276 1.00 85.50 97 ASN A O 1
ATOM 779 N N . SER A 1 98 ? 15.548 -1.406 -6.203 1.00 89.75 98 SER A N 1
ATOM 780 C CA . SER A 1 98 ? 14.399 -2.232 -5.827 1.00 89.75 98 SER A CA 1
ATOM 781 C C . SER A 1 98 ? 13.063 -1.637 -6.247 1.00 89.75 98 SER A C 1
ATOM 783 O O . SER A 1 98 ? 12.023 -2.194 -5.897 1.00 89.75 98 SER A O 1
ATOM 785 N N . GLY A 1 99 ? 13.074 -0.522 -6.978 1.00 88.69 99 GLY A N 1
ATOM 786 C CA . GLY A 1 99 ? 11.877 0.151 -7.449 1.00 88.69 99 GLY A CA 1
ATOM 787 C C . GLY A 1 99 ? 11.167 -0.640 -8.545 1.00 88.69 99 GLY A C 1
ATOM 788 O O . GLY A 1 99 ? 11.562 -1.740 -8.933 1.00 88.69 99 GLY A O 1
ATOM 789 N N . LEU A 1 100 ? 10.100 -0.056 -9.090 1.00 88.81 100 LEU A N 1
ATOM 790 C CA . LEU A 1 100 ? 9.249 -0.723 -10.078 1.00 88.81 100 LEU A CA 1
ATOM 791 C C . LEU A 1 100 ? 10.039 -1.191 -11.310 1.00 88.81 100 LEU A C 1
ATOM 793 O O . LEU A 1 100 ? 9.795 -2.279 -11.823 1.00 88.81 100 LEU A O 1
ATOM 797 N N . VAL A 1 101 ? 10.961 -0.358 -11.793 1.00 87.12 101 VAL A N 1
ATOM 798 C CA . VAL A 1 101 ? 11.779 -0.652 -12.975 1.00 87.12 101 VAL A CA 1
ATOM 799 C C . VAL A 1 101 ? 12.729 -1.812 -12.696 1.00 87.12 101 VAL A C 1
ATOM 801 O O . VAL A 1 101 ? 12.766 -2.757 -13.480 1.00 87.12 101 VAL A O 1
ATOM 804 N N . ASP A 1 102 ? 13.423 -1.783 -11.558 1.00 89.00 102 ASP A N 1
ATOM 805 C CA . ASP A 1 102 ? 14.349 -2.846 -11.156 1.00 89.00 102 ASP A CA 1
ATOM 806 C C . ASP A 1 102 ? 13.615 -4.183 -11.030 1.00 89.00 102 ASP A C 1
ATOM 808 O O . ASP A 1 102 ? 14.073 -5.201 -11.541 1.00 89.00 102 ASP A O 1
ATOM 812 N N . MET A 1 103 ? 12.410 -4.176 -10.448 1.00 87.50 103 MET A N 1
ATOM 813 C CA . MET A 1 103 ? 11.576 -5.376 -10.368 1.00 87.50 103 MET A CA 1
ATOM 814 C C . MET A 1 103 ? 11.207 -5.948 -11.747 1.00 87.50 103 MET A C 1
ATOM 816 O O . MET A 1 103 ? 11.073 -7.165 -11.882 1.00 87.50 103 MET A O 1
ATOM 820 N N . VAL A 1 104 ? 11.019 -5.100 -12.767 1.00 83.25 104 VAL A N 1
ATOM 821 C CA . VAL A 1 104 ? 10.749 -5.545 -14.146 1.00 83.25 104 VAL A CA 1
ATOM 822 C C . VAL A 1 104 ? 12.008 -6.111 -14.798 1.00 83.25 104 VAL A C 1
ATOM 824 O O . VAL A 1 104 ? 11.926 -7.159 -15.434 1.00 83.25 104 VAL A O 1
ATOM 827 N N . ILE A 1 105 ? 13.151 -5.442 -14.638 1.00 83.50 105 ILE A N 1
ATOM 828 C CA . ILE A 1 105 ? 14.432 -5.860 -15.229 1.00 83.50 105 ILE A CA 1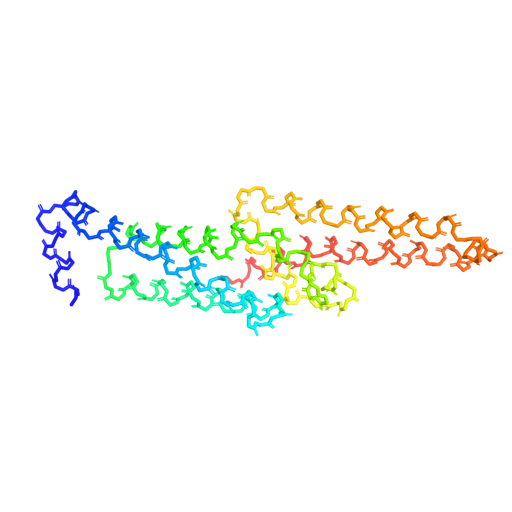
ATOM 829 C C . ILE A 1 105 ? 14.900 -7.190 -14.626 1.00 83.50 105 ILE A C 1
ATOM 831 O O . ILE A 1 105 ? 15.351 -8.073 -15.349 1.00 83.50 105 ILE A O 1
ATOM 835 N N . GLU A 1 106 ? 14.745 -7.355 -13.314 1.00 85.56 106 GLU A N 1
ATOM 836 C CA . GLU A 1 106 ? 15.163 -8.551 -12.578 1.00 85.56 106 GLU A CA 1
ATOM 837 C C . GLU A 1 106 ? 14.103 -9.666 -12.561 1.00 85.56 106 GLU A C 1
ATOM 839 O O . GLU A 1 106 ? 14.265 -10.656 -11.847 1.00 85.56 106 GLU A O 1
ATOM 844 N N . ASP A 1 107 ? 13.009 -9.526 -13.321 1.00 82.25 107 ASP A N 1
ATOM 845 C CA . ASP A 1 107 ? 11.927 -10.517 -13.398 1.00 82.25 107 ASP A CA 1
ATOM 846 C C . ASP A 1 107 ? 11.345 -10.888 -11.995 1.00 82.25 107 ASP A C 1
ATOM 848 O O . ASP A 1 107 ? 10.926 -12.024 -11.742 1.00 82.25 107 ASP A O 1
ATOM 852 N N . LYS A 1 108 ? 11.264 -9.925 -11.058 1.00 84.06 108 LYS A N 1
ATOM 853 C CA . LYS A 1 108 ? 10.717 -10.095 -9.690 1.00 84.06 108 LYS A CA 1
ATOM 854 C C . LYS A 1 108 ? 9.182 -10.098 -9.674 1.00 84.06 108 LYS A C 1
ATOM 856 O O . LYS A 1 108 ? 8.527 -9.202 -9.140 1.00 84.06 108 LYS A O 1
ATOM 861 N N . TYR A 1 109 ? 8.580 -11.126 -10.270 1.00 81.56 109 TYR A N 1
ATOM 862 C CA . TYR A 1 109 ? 7.130 -11.199 -10.500 1.00 81.56 109 TYR A CA 1
ATOM 863 C C . TYR A 1 109 ? 6.259 -11.146 -9.240 1.00 81.56 109 TYR A C 1
ATOM 865 O O . TYR A 1 109 ? 5.156 -10.598 -9.299 1.00 81.56 109 TYR A O 1
ATOM 873 N N . ASP A 1 110 ? 6.720 -11.701 -8.119 1.00 83.44 110 ASP A N 1
ATOM 874 C CA . ASP A 1 110 ? 5.954 -11.673 -6.871 1.00 83.44 110 ASP A CA 1
ATOM 875 C C . ASP A 1 110 ? 5.865 -10.244 -6.322 1.00 83.44 110 ASP A C 1
ATOM 877 O O . ASP A 1 110 ? 4.766 -9.756 -6.058 1.00 83.44 110 ASP A O 1
ATOM 881 N N . ASP A 1 111 ? 6.987 -9.524 -6.266 1.00 86.00 111 ASP A N 1
ATOM 882 C CA . ASP A 1 111 ? 7.021 -8.131 -5.809 1.00 86.00 111 ASP A CA 1
ATOM 883 C C . ASP A 1 111 ? 6.224 -7.211 -6.766 1.00 86.00 111 ASP A C 1
ATOM 885 O O . ASP A 1 111 ? 5.480 -6.330 -6.323 1.00 86.00 111 ASP A O 1
ATOM 889 N N . LEU A 1 112 ? 6.258 -7.487 -8.079 1.00 86.00 112 LEU A N 1
ATOM 890 C CA . LEU A 1 112 ? 5.411 -6.813 -9.074 1.00 86.00 112 LEU A CA 1
ATOM 891 C C . LEU A 1 112 ? 3.911 -7.069 -8.864 1.00 86.00 112 LEU A C 1
ATOM 893 O O . LEU A 1 112 ? 3.081 -6.176 -9.067 1.00 86.00 112 LEU A O 1
ATOM 897 N N . ALA A 1 113 ? 3.524 -8.285 -8.477 1.00 85.19 113 ALA A N 1
ATOM 898 C CA . ALA A 1 113 ? 2.129 -8.582 -8.173 1.00 85.19 113 ALA A CA 1
ATOM 899 C C . ALA A 1 113 ? 1.665 -7.798 -6.938 1.00 85.19 113 ALA A C 1
ATOM 901 O O . ALA A 1 113 ? 0.552 -7.265 -6.923 1.00 85.19 113 ALA A O 1
ATOM 902 N N . TRP A 1 114 ? 2.532 -7.679 -5.935 1.00 87.19 114 TRP A N 1
ATOM 903 C CA . TRP A 1 114 ? 2.252 -6.943 -4.709 1.00 87.19 114 TRP A CA 1
ATOM 904 C C . TRP A 1 114 ? 2.074 -5.455 -4.982 1.00 87.19 114 TRP A C 1
ATOM 906 O O . TRP A 1 114 ? 1.020 -4.903 -4.651 1.00 87.19 114 TRP A O 1
ATOM 916 N N . ILE A 1 115 ? 3.039 -4.819 -5.655 1.00 89.00 115 ILE A N 1
ATOM 917 C CA . ILE A 1 115 ? 2.968 -3.383 -5.948 1.00 89.00 115 ILE A CA 1
ATOM 918 C C . ILE A 1 115 ? 1.713 -3.058 -6.768 1.00 89.00 115 ILE A C 1
ATOM 920 O O . ILE A 1 115 ? 0.987 -2.119 -6.447 1.00 89.00 115 ILE A O 1
ATOM 924 N N . TYR A 1 116 ? 1.359 -3.901 -7.744 1.00 87.56 116 TYR A N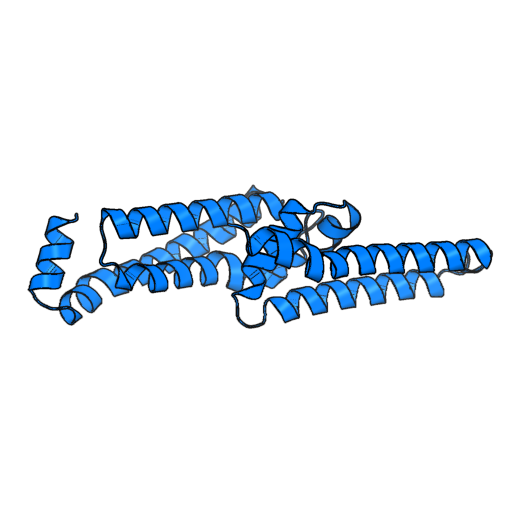 1
ATOM 925 C CA . TYR A 1 116 ? 0.127 -3.738 -8.512 1.00 87.56 116 TYR A CA 1
ATOM 926 C C . TYR A 1 116 ? -1.135 -3.879 -7.647 1.00 87.56 116 TYR A C 1
ATOM 928 O O . TYR A 1 116 ? -2.055 -3.065 -7.753 1.00 87.56 116 TYR A O 1
ATOM 936 N N . ASN A 1 117 ? -1.200 -4.892 -6.781 1.00 87.19 117 ASN A N 1
ATOM 937 C CA . ASN A 1 117 ? -2.364 -5.138 -5.927 1.00 87.19 117 ASN A CA 1
ATOM 938 C C . ASN A 1 117 ? -2.593 -4.035 -4.890 1.00 87.19 117 ASN A C 1
ATOM 940 O O . ASN A 1 117 ? -3.744 -3.737 -4.564 1.00 87.19 117 ASN A O 1
ATOM 944 N N . PHE A 1 118 ? -1.529 -3.417 -4.385 1.00 89.38 118 PHE A N 1
ATOM 945 C CA . PHE A 1 118 ? -1.634 -2.234 -3.539 1.00 89.38 118 PHE A CA 1
ATOM 946 C C . PHE A 1 118 ? -2.072 -1.009 -4.349 1.00 89.38 118 PHE A C 1
ATOM 948 O O . PHE A 1 118 ? -3.095 -0.399 -4.047 1.00 89.38 118 PHE A O 1
ATOM 955 N N . PHE A 1 119 ? -1.380 -0.698 -5.444 1.00 90.06 119 PHE A N 1
ATOM 956 C CA . PHE A 1 119 ? -1.599 0.543 -6.190 1.00 90.06 119 PHE A CA 1
ATOM 957 C C . PHE A 1 119 ? -2.925 0.558 -6.965 1.00 90.06 119 PHE A C 1
ATOM 959 O O . PHE A 1 119 ? -3.471 1.630 -7.212 1.00 90.06 119 PHE A O 1
ATOM 966 N N . ARG A 1 120 ? -3.491 -0.602 -7.333 1.00 88.19 120 ARG A N 1
ATOM 967 C CA . ARG A 1 120 ? -4.806 -0.660 -8.004 1.00 88.19 120 ARG A CA 1
ATOM 968 C C . ARG A 1 120 ? -5.969 -0.224 -7.111 1.00 88.19 120 ARG A C 1
ATOM 970 O O . ARG A 1 120 ? -7.015 0.137 -7.638 1.00 88.19 120 ARG A O 1
ATOM 977 N N . ARG A 1 121 ? -5.814 -0.341 -5.787 1.00 85.62 121 ARG A N 1
ATOM 978 C CA . ARG A 1 121 ? -6.847 0.006 -4.797 1.00 85.62 121 ARG A CA 1
ATOM 979 C C . ARG A 1 121 ? -6.853 1.497 -4.473 1.00 85.62 121 ARG A C 1
ATOM 981 O O . ARG A 1 121 ? -7.872 2.019 -4.039 1.00 85.62 121 ARG A O 1
ATOM 988 N N . LEU A 1 122 ? -5.730 2.167 -4.715 1.00 87.31 122 LEU A N 1
ATOM 989 C CA . LEU A 1 122 ? -5.517 3.555 -4.346 1.00 87.31 122 LEU A CA 1
ATOM 990 C C . LEU A 1 122 ? -5.880 4.523 -5.473 1.00 87.31 122 LEU A C 1
ATOM 992 O O . LEU A 1 122 ? -5.674 4.218 -6.656 1.00 87.31 122 LEU A O 1
ATOM 996 N N . PRO A 1 123 ? -6.354 5.732 -5.128 1.00 88.31 123 PRO A N 1
ATOM 997 C CA . PRO A 1 123 ? -6.521 6.791 -6.108 1.00 88.31 123 PRO A CA 1
ATOM 998 C C . PRO A 1 123 ? -5.167 7.109 -6.754 1.00 88.31 123 PRO A C 1
ATOM 1000 O O . PRO A 1 123 ? -4.147 7.237 -6.086 1.00 88.31 123 PRO A O 1
ATOM 1003 N N . ASN A 1 124 ? -5.150 7.230 -8.081 1.00 88.19 124 ASN A N 1
ATOM 1004 C CA . ASN A 1 124 ? -3.956 7.520 -8.886 1.00 88.19 124 ASN A CA 1
ATOM 1005 C C . ASN A 1 124 ? -2.826 6.472 -8.852 1.00 88.19 124 ASN A C 1
ATOM 1007 O O . ASN A 1 124 ? -1.870 6.63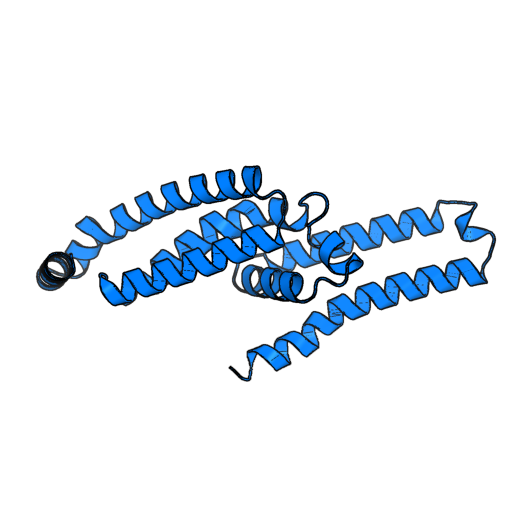1 -9.611 1.00 88.19 124 ASN A O 1
ATOM 1011 N N . GLY A 1 125 ? -2.919 5.378 -8.088 1.00 87.94 125 GLY A N 1
ATOM 1012 C CA . GLY A 1 125 ? -1.819 4.411 -7.982 1.00 87.94 125 GLY A CA 1
ATOM 1013 C C . GLY A 1 125 ? -1.434 3.788 -9.331 1.00 87.94 125 GLY A C 1
ATOM 1014 O O . GLY A 1 125 ? -0.262 3.754 -9.704 1.00 87.94 125 GLY A O 1
ATOM 1015 N N . LEU A 1 126 ? -2.412 3.404 -10.157 1.00 86.81 126 LEU A N 1
ATOM 1016 C CA . LEU A 1 126 ? -2.123 2.918 -11.516 1.00 86.81 126 LEU A CA 1
ATOM 1017 C C . LEU A 1 126 ? -1.528 3.995 -12.438 1.00 86.81 126 LEU A C 1
ATOM 1019 O O . LEU A 1 126 ? -0.805 3.652 -13.375 1.00 86.81 126 LEU A O 1
ATOM 1023 N N . SER A 1 127 ? -1.811 5.280 -12.186 1.00 89.38 127 SER A N 1
ATOM 1024 C CA . SER A 1 127 ? -1.161 6.381 -12.909 1.00 89.38 127 SER A CA 1
ATOM 1025 C C . SER A 1 127 ? 0.319 6.434 -12.561 1.00 89.38 127 SER A C 1
ATOM 1027 O O . SER A 1 127 ? 1.132 6.469 -13.473 1.00 89.38 127 SER A O 1
ATOM 1029 N N . VAL A 1 128 ? 0.670 6.337 -11.275 1.00 90.00 128 VAL A N 1
ATOM 1030 C CA . VAL A 1 128 ? 2.069 6.344 -10.815 1.00 90.00 128 VAL A CA 1
ATOM 1031 C C . VAL A 1 128 ? 2.865 5.208 -11.466 1.00 90.00 128 VAL A C 1
ATOM 1033 O O . VAL A 1 128 ? 3.933 5.448 -12.025 1.00 90.00 128 VAL A O 1
ATOM 1036 N N . ILE A 1 129 ? 2.309 3.990 -11.497 1.00 88.25 129 ILE A N 1
ATOM 1037 C CA . ILE A 1 129 ? 2.929 2.844 -12.188 1.00 88.25 129 ILE A CA 1
ATOM 1038 C C . ILE A 1 129 ? 3.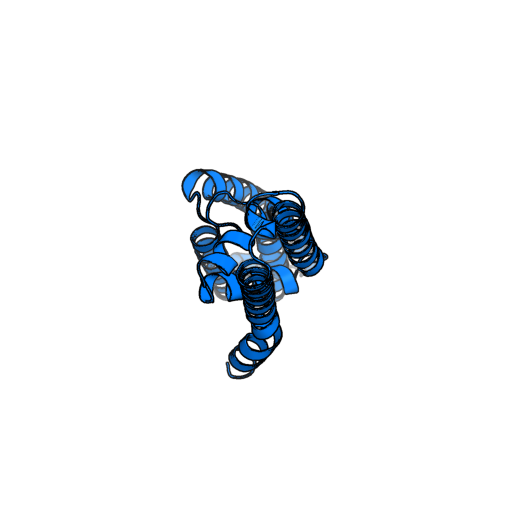128 3.142 -13.680 1.00 88.25 129 ILE A C 1
ATOM 1040 O O . ILE A 1 129 ? 4.211 2.924 -14.226 1.00 88.25 129 ILE A O 1
ATOM 1044 N N . ARG A 1 130 ? 2.085 3.640 -14.360 1.00 85.50 130 ARG A N 1
ATOM 1045 C CA . ARG A 1 130 ? 2.153 3.978 -15.789 1.00 85.50 130 ARG A CA 1
ATOM 1046 C C . ARG A 1 130 ? 3.224 5.031 -16.056 1.00 85.50 130 ARG A C 1
ATOM 1048 O O . ARG A 1 130 ? 3.962 4.899 -17.031 1.00 85.50 130 ARG A O 1
ATOM 1055 N N . ASP A 1 131 ? 3.278 6.069 -15.237 1.00 89.31 131 ASP A N 1
ATOM 1056 C CA . ASP A 1 131 ? 4.147 7.222 -15.440 1.00 89.31 131 ASP A CA 1
ATOM 1057 C C . ASP A 1 131 ? 5.614 6.838 -15.196 1.00 89.31 131 ASP A C 1
ATOM 1059 O O . ASP A 1 131 ? 6.462 7.153 -16.033 1.00 89.31 131 ASP A O 1
ATOM 1063 N N . ALA A 1 132 ? 5.896 6.040 -14.159 1.00 88.00 132 ALA A N 1
ATOM 1064 C CA . ALA A 1 132 ? 7.222 5.471 -13.909 1.00 88.00 132 ALA A CA 1
ATOM 1065 C C . ALA A 1 132 ? 7.705 4.591 -15.079 1.00 88.00 132 ALA A C 1
ATOM 1067 O O . ALA A 1 132 ? 8.799 4.806 -15.604 1.00 88.00 132 ALA A O 1
ATOM 1068 N N . MET A 1 133 ? 6.861 3.672 -15.566 1.00 84.12 133 MET A N 1
ATOM 1069 C CA . MET A 1 133 ? 7.190 2.830 -16.726 1.00 84.12 133 MET A CA 1
ATOM 1070 C C . MET A 1 133 ? 7.385 3.651 -18.005 1.00 84.12 133 MET A C 1
ATOM 1072 O O . MET A 1 133 ? 8.322 3.417 -18.763 1.00 84.12 133 MET A O 1
ATOM 1076 N N . THR A 1 134 ? 6.514 4.633 -18.251 1.00 83.81 134 THR A N 1
ATOM 1077 C CA . THR A 1 134 ? 6.601 5.502 -19.436 1.00 83.81 134 THR A CA 1
ATOM 1078 C C . THR A 1 134 ? 7.885 6.323 -19.419 1.00 83.81 134 THR A C 1
ATOM 1080 O O . THR A 1 134 ? 8.514 6.489 -20.464 1.00 83.81 134 THR A O 1
ATOM 1083 N N . SER A 1 135 ? 8.273 6.834 -18.249 1.00 87.94 135 SER A N 1
ATOM 1084 C CA . SER A 1 135 ? 9.522 7.571 -18.069 1.00 87.94 135 SER A CA 1
ATOM 1085 C C . SER A 1 135 ? 10.729 6.690 -18.387 1.00 87.94 135 SER A C 1
ATOM 1087 O O . SER A 1 135 ? 11.551 7.073 -19.217 1.00 87.94 135 SER A O 1
ATOM 1089 N N . HIS A 1 136 ? 10.773 5.475 -17.830 1.00 85.25 136 HIS A N 1
ATOM 1090 C CA . HIS A 1 136 ? 11.845 4.516 -18.097 1.00 85.25 136 HIS A CA 1
ATOM 1091 C C . HIS A 1 136 ? 11.965 4.181 -19.589 1.00 85.25 136 HIS A C 1
ATOM 1093 O O . HIS A 1 136 ? 13.030 4.352 -20.166 1.00 85.25 136 HIS A O 1
ATOM 1099 N N . ILE A 1 137 ? 10.859 3.821 -20.250 1.00 81.44 137 ILE A N 1
ATOM 1100 C CA . ILE A 1 137 ? 10.857 3.493 -21.687 1.00 81.44 137 ILE A CA 1
ATOM 1101 C C . ILE A 1 137 ? 11.365 4.666 -22.529 1.00 81.44 137 ILE A C 1
ATOM 1103 O O . ILE A 1 137 ? 12.122 4.478 -23.481 1.00 81.44 137 ILE A O 1
ATOM 1107 N N . ARG A 1 138 ? 10.933 5.891 -22.205 1.00 84.25 138 ARG A N 1
ATOM 1108 C CA . ARG A 1 138 ? 11.381 7.088 -22.924 1.00 84.25 138 ARG A CA 1
ATOM 1109 C C . ARG A 1 138 ? 12.870 7.324 -22.738 1.00 84.25 138 ARG A C 1
ATOM 1111 O O . ARG A 1 138 ? 13.518 7.719 -23.702 1.00 84.25 138 ARG A O 1
ATOM 1118 N N . GLU A 1 139 ? 13.390 7.119 -21.535 1.00 85.94 139 GLU A N 1
ATOM 1119 C CA . GLU A 1 139 ? 14.807 7.318 -21.255 1.00 85.94 139 GLU A CA 1
ATOM 1120 C C . GLU A 1 139 ? 15.658 6.241 -21.930 1.00 85.94 139 GLU A C 1
ATOM 1122 O O . GLU A 1 139 ? 16.538 6.580 -22.717 1.00 85.94 139 GLU A O 1
ATOM 1127 N N . THR A 1 140 ? 15.321 4.961 -21.760 1.00 81.56 140 THR A N 1
ATOM 1128 C CA . THR A 1 140 ? 16.009 3.848 -22.433 1.00 81.56 140 THR A CA 1
ATOM 1129 C C . THR A 1 140 ? 15.977 4.007 -23.954 1.00 81.56 140 THR A C 1
ATOM 1131 O O . THR A 1 140 ? 17.005 3.894 -24.619 1.00 81.56 140 THR A O 1
ATOM 1134 N N . GLY A 1 141 ? 14.819 4.368 -24.519 1.00 79.88 141 GLY A N 1
ATOM 1135 C CA . GLY A 1 141 ? 14.678 4.614 -25.953 1.00 79.88 141 GLY A CA 1
ATOM 1136 C C . GLY A 1 141 ? 15.510 5.797 -26.456 1.00 79.88 141 GLY A C 1
ATOM 1137 O O . GLY A 1 141 ? 16.061 5.729 -27.553 1.00 79.88 141 GLY A O 1
ATOM 1138 N N . LYS A 1 142 ? 15.646 6.873 -25.669 1.00 84.00 142 LYS A N 1
ATOM 1139 C CA . LYS A 1 142 ? 16.540 7.991 -26.012 1.00 84.00 142 LYS A CA 1
ATOM 1140 C C . LYS A 1 142 ? 18.001 7.558 -26.007 1.00 84.00 142 LYS A C 1
ATOM 1142 O O . LYS A 1 142 ? 18.701 7.868 -26.965 1.00 84.00 142 LYS A O 1
ATOM 1147 N N . GLN A 1 143 ? 18.444 6.845 -24.971 1.00 80.81 143 GLN A N 1
ATOM 1148 C CA . GLN A 1 143 ? 19.829 6.374 -24.868 1.00 80.81 143 GLN A CA 1
ATOM 1149 C C . GLN A 1 143 ? 20.203 5.481 -26.057 1.00 80.81 143 GLN A C 1
ATOM 1151 O O . GLN A 1 143 ? 21.255 5.670 -26.662 1.00 80.81 143 GLN A O 1
ATOM 1156 N N . LEU A 1 144 ? 19.291 4.595 -26.470 1.00 75.62 144 LEU A N 1
ATOM 1157 C CA . LEU A 1 144 ? 19.495 3.693 -27.605 1.00 75.62 144 LEU A CA 1
ATOM 1158 C C . LEU A 1 144 ? 19.671 4.426 -28.951 1.00 75.62 144 LEU A C 1
ATOM 1160 O O . LEU A 1 144 ? 20.394 3.953 -29.821 1.00 75.62 144 LEU A O 1
ATOM 1164 N N . VAL A 1 145 ? 18.988 5.561 -29.145 1.00 78.62 145 VAL A N 1
ATOM 1165 C CA . VAL A 1 145 ? 18.998 6.315 -30.416 1.00 78.62 145 VAL A CA 1
ATOM 1166 C C . VAL A 1 145 ? 20.100 7.378 -30.457 1.00 78.62 145 VAL A C 1
ATOM 1168 O O . VAL A 1 145 ? 20.564 7.736 -31.538 1.00 78.62 145 VAL A O 1
ATOM 1171 N N . ILE A 1 146 ? 20.499 7.914 -29.301 1.00 80.19 146 ILE A N 1
ATOM 1172 C CA . ILE A 1 146 ? 21.500 8.985 -29.210 1.00 80.19 146 ILE A CA 1
ATOM 1173 C C . ILE A 1 146 ? 22.923 8.427 -29.274 1.00 80.19 146 ILE A C 1
ATOM 1175 O O . ILE A 1 146 ? 23.790 9.095 -29.835 1.00 80.19 146 ILE A O 1
ATOM 1179 N N . ASP A 1 147 ? 23.170 7.240 -28.716 1.00 76.00 147 ASP A N 1
ATOM 1180 C CA . ASP A 1 147 ? 24.507 6.652 -28.660 1.00 7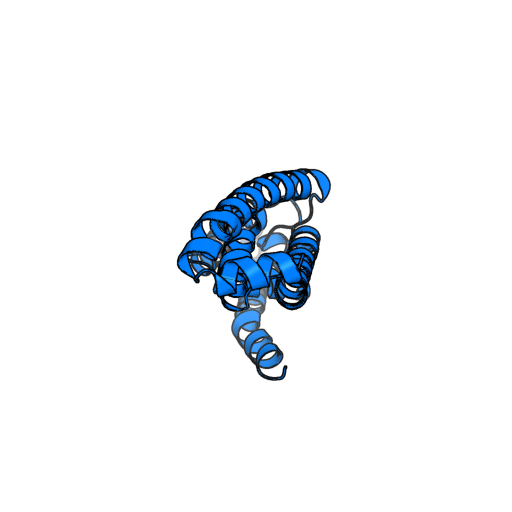6.00 147 ASP A CA 1
ATOM 1181 C C . ASP A 1 147 ? 24.969 6.178 -30.056 1.00 76.00 147 ASP A C 1
ATOM 1183 O O . ASP A 1 147 ? 24.465 5.172 -30.570 1.00 76.00 147 ASP A O 1
ATOM 1187 N N . PRO A 1 148 ? 25.948 6.861 -30.689 1.00 68.88 148 PRO A N 1
ATOM 1188 C CA . PRO A 1 148 ? 26.402 6.520 -32.033 1.00 68.88 148 PRO A CA 1
ATOM 1189 C C . PRO A 1 148 ? 27.017 5.121 -32.114 1.00 68.88 148 PRO A C 1
ATOM 1191 O O . PRO A 1 148 ? 27.058 4.547 -33.199 1.00 68.88 148 PRO A O 1
ATOM 1194 N N . GLU A 1 149 ? 27.505 4.568 -30.999 1.00 70.50 149 GLU A N 1
ATOM 1195 C CA . GLU A 1 149 ? 28.045 3.208 -30.947 1.00 70.50 149 GLU A CA 1
ATOM 1196 C C . GLU A 1 149 ? 26.934 2.155 -31.022 1.00 70.50 149 GLU A C 1
ATOM 1198 O O . GLU A 1 149 ? 27.135 1.110 -31.636 1.00 70.50 149 GLU A O 1
ATOM 1203 N N . GLN A 1 150 ? 25.747 2.442 -30.479 1.00 64.50 150 GLN A N 1
ATOM 1204 C CA . GLN A 1 150 ? 24.611 1.508 -30.476 1.00 64.50 150 GLN A CA 1
ATOM 1205 C C . GLN A 1 150 ? 23.839 1.475 -31.793 1.00 64.50 150 GLN A C 1
ATOM 1207 O O . GLN A 1 150 ? 23.096 0.531 -32.046 1.00 64.50 150 GLN A O 1
ATOM 1212 N N . VAL A 1 151 ? 24.028 2.485 -32.644 1.00 66.75 151 VAL A N 1
ATOM 1213 C CA . VAL A 1 151 ? 23.382 2.591 -33.962 1.00 66.75 151 VAL A CA 1
ATOM 1214 C C . VAL A 1 151 ? 24.285 2.046 -35.085 1.00 66.75 151 VAL A C 1
ATOM 1216 O O . VAL A 1 151 ? 23.844 1.916 -36.227 1.00 66.75 151 VAL A O 1
ATOM 1219 N N . LYS A 1 152 ? 25.549 1.700 -34.788 1.00 73.38 152 LYS A N 1
ATOM 1220 C CA . LYS A 1 152 ? 26.526 1.218 -35.786 1.00 73.38 152 LYS A CA 1
ATOM 1221 C C . LYS A 1 152 ? 26.121 -0.095 -36.452 1.00 73.38 152 LYS A C 1
ATOM 1223 O O . LYS A 1 152 ? 26.356 -0.238 -37.650 1.00 73.38 152 LYS A O 1
ATOM 1228 N N . ASP A 1 153 ? 25.549 -1.030 -35.696 1.00 81.88 153 ASP A N 1
ATOM 1229 C CA . ASP A 1 153 ? 25.050 -2.301 -36.221 1.00 81.88 153 ASP A CA 1
ATOM 1230 C C . ASP A 1 153 ? 23.511 -2.279 -36.267 1.00 81.88 153 ASP A C 1
ATOM 1232 O O . ASP A 1 153 ? 22.855 -2.356 -35.225 1.00 81.88 153 ASP A O 1
ATOM 1236 N N . PRO A 1 154 ? 22.904 -2.191 -37.466 1.00 79.38 154 PRO A N 1
ATOM 1237 C CA . PRO A 1 154 ? 21.453 -2.184 -37.616 1.00 79.38 154 PRO A CA 1
ATOM 1238 C C . PRO A 1 154 ? 20.760 -3.440 -37.072 1.00 79.38 154 PRO A C 1
ATOM 1240 O O . PRO A 1 154 ? 19.613 -3.352 -36.634 1.00 79.38 154 PRO A O 1
ATOM 1243 N N . VAL A 1 155 ? 21.415 -4.605 -37.113 1.00 82.38 155 VAL A N 1
ATOM 1244 C CA . VAL A 1 155 ? 20.841 -5.867 -36.624 1.00 82.38 155 VAL A CA 1
ATOM 1245 C C . VAL A 1 155 ? 20.829 -5.866 -35.102 1.00 82.38 155 VAL A C 1
ATOM 1247 O O . VAL A 1 155 ? 19.792 -6.145 -34.498 1.00 82.38 155 VAL A O 1
ATOM 1250 N N . GLU A 1 156 ? 21.947 -5.485 -34.490 1.00 79.31 156 GLU A N 1
ATOM 1251 C CA . GLU A 1 156 ? 22.068 -5.391 -33.036 1.00 79.31 156 GLU A CA 1
ATOM 1252 C C . GLU A 1 156 ? 21.132 -4.317 -32.461 1.00 79.31 156 GLU A C 1
ATOM 1254 O O . GLU A 1 156 ? 20.436 -4.555 -31.473 1.00 79.31 156 GLU A O 1
ATOM 1259 N N . PHE A 1 157 ? 21.026 -3.168 -33.134 1.00 76.06 157 PHE A N 1
ATOM 1260 C CA . PHE A 1 157 ? 20.086 -2.106 -32.785 1.00 76.06 157 PHE A CA 1
ATOM 1261 C C . PHE A 1 157 ? 18.635 -2.607 -32.773 1.00 76.06 157 PHE A C 1
ATOM 1263 O O . PHE A 1 157 ? 17.917 -2.416 -31.789 1.00 76.06 157 PHE A O 1
ATOM 1270 N N . VAL A 1 158 ? 18.195 -3.285 -33.843 1.00 79.00 158 VAL A N 1
ATOM 1271 C CA . VAL A 1 158 ? 16.835 -3.846 -33.926 1.00 79.00 158 VAL A CA 1
ATOM 1272 C C . VAL A 1 158 ? 16.617 -4.915 -32.857 1.00 79.00 158 VAL A C 1
ATOM 1274 O O . VAL A 1 158 ? 15.535 -4.967 -32.270 1.00 79.00 158 VAL A O 1
ATOM 1277 N N . GLN A 1 159 ? 17.624 -5.740 -32.572 1.00 79.06 159 GLN A N 1
ATOM 1278 C CA . GLN A 1 159 ? 17.530 -6.782 -31.557 1.00 79.06 159 GLN A CA 1
ATOM 1279 C C . GLN A 1 159 ? 17.333 -6.198 -30.151 1.00 79.06 159 GLN A C 1
ATOM 1281 O O . GLN A 1 159 ? 16.386 -6.592 -29.470 1.00 79.06 159 GLN A O 1
ATOM 1286 N N . ARG A 1 160 ? 18.117 -5.187 -29.760 1.00 77.25 160 ARG A N 1
ATOM 1287 C CA . ARG A 1 160 ? 17.941 -4.484 -28.475 1.00 77.25 160 ARG A CA 1
ATOM 1288 C C . ARG A 1 160 ? 16.562 -3.825 -28.371 1.00 77.25 160 ARG A C 1
ATOM 1290 O O . ARG A 1 160 ? 15.895 -3.911 -27.345 1.00 77.25 160 ARG A O 1
ATOM 1297 N N . LEU A 1 161 ? 16.079 -3.228 -29.461 1.00 77.50 161 LEU A N 1
ATOM 1298 C CA . LEU A 1 161 ? 14.754 -2.597 -29.515 1.00 77.50 161 LEU A CA 1
ATOM 1299 C C . LEU A 1 161 ? 13.615 -3.625 -29.356 1.00 77.50 161 LEU A C 1
ATOM 1301 O O . LEU A 1 161 ? 12.584 -3.339 -28.738 1.00 77.50 161 LEU A O 1
ATOM 1305 N N . LEU A 1 162 ? 13.796 -4.833 -29.898 1.00 77.81 162 LEU A N 1
ATOM 1306 C CA . LEU A 1 162 ? 12.875 -5.953 -29.712 1.00 77.81 162 LEU A CA 1
ATOM 1307 C C . LEU A 1 162 ? 12.918 -6.501 -28.282 1.00 77.81 162 LEU A C 1
ATOM 1309 O O . LEU A 1 162 ? 11.856 -6.792 -27.734 1.00 77.81 162 LEU A O 1
ATOM 1313 N N . GLU A 1 163 ? 14.095 -6.609 -27.670 1.00 77.25 163 GLU A N 1
ATOM 1314 C CA . GLU A 1 163 ? 14.263 -7.046 -26.278 1.00 77.25 163 GLU A CA 1
ATOM 1315 C C . GLU A 1 163 ? 13.579 -6.081 -25.300 1.00 77.25 163 GLU A C 1
ATOM 1317 O O . GLU A 1 163 ? 12.760 -6.514 -24.485 1.00 77.25 163 GLU A O 1
ATOM 1322 N N . GLU A 1 164 ? 13.776 -4.771 -25.466 1.00 73.62 164 GLU A N 1
ATOM 1323 C CA . GLU A 1 164 ? 13.076 -3.739 -24.688 1.00 73.62 164 GLU A CA 1
ATOM 1324 C C . GLU A 1 164 ? 11.552 -3.829 -24.850 1.00 73.62 164 GLU A C 1
ATOM 1326 O O . GLU A 1 164 ? 10.782 -3.781 -23.882 1.00 73.62 164 GLU A O 1
ATOM 1331 N N . LYS A 1 165 ? 11.082 -4.053 -26.084 1.00 72.06 165 LYS A N 1
ATOM 1332 C CA . LYS A 1 165 ? 9.658 -4.273 -26.358 1.00 72.06 165 LYS A CA 1
ATOM 1333 C C . LYS A 1 165 ? 9.136 -5.548 -25.685 1.00 72.06 165 LYS A C 1
ATOM 1335 O O . LYS A 1 165 ? 8.011 -5.537 -25.182 1.00 72.06 165 LYS A O 1
ATOM 1340 N N . ILE A 1 166 ? 9.907 -6.636 -25.668 1.00 69.88 166 ILE A N 1
ATOM 1341 C CA . ILE A 1 166 ? 9.542 -7.895 -25.001 1.00 69.88 166 ILE A CA 1
ATOM 1342 C C . ILE A 1 166 ? 9.467 -7.692 -23.484 1.00 69.88 166 ILE A C 1
ATOM 1344 O O . ILE A 1 166 ? 8.469 -8.095 -22.884 1.00 69.88 166 ILE A O 1
ATOM 1348 N N . ASN A 1 167 ? 10.438 -7.012 -22.873 1.00 67.44 167 ASN A N 1
ATOM 1349 C CA . ASN A 1 167 ? 10.432 -6.690 -21.442 1.00 67.44 167 ASN A CA 1
ATOM 1350 C C . ASN A 1 167 ? 9.207 -5.840 -21.056 1.00 67.44 167 ASN A C 1
ATOM 1352 O O . ASN A 1 167 ? 8.518 -6.118 -20.069 1.00 67.44 167 ASN A O 1
ATOM 1356 N N . MET A 1 168 ? 8.820 -4.887 -21.906 1.00 64.81 168 MET A N 1
ATOM 1357 C CA . MET A 1 168 ? 7.580 -4.125 -21.733 1.00 64.81 168 MET A CA 1
ATOM 1358 C C . MET A 1 168 ? 6.317 -5.000 -21.875 1.00 64.81 168 MET A C 1
ATOM 1360 O O . MET A 1 168 ? 5.336 -4.831 -21.135 1.00 64.81 168 MET A O 1
ATOM 1364 N N . ILE A 1 169 ? 6.314 -5.953 -22.813 1.00 63.06 169 ILE A N 1
ATOM 1365 C CA . ILE A 1 169 ? 5.208 -6.905 -22.973 1.00 63.06 169 ILE A CA 1
ATOM 1366 C C . ILE A 1 169 ? 5.122 -7.837 -21.759 1.00 63.06 169 ILE A C 1
ATOM 1368 O O . ILE A 1 169 ? 4.005 -8.095 -21.321 1.00 63.06 169 ILE A O 1
ATOM 1372 N N . LYS A 1 170 ? 6.234 -8.272 -21.148 1.00 63.78 170 LYS A N 1
ATOM 1373 C CA . LYS A 1 170 ? 6.218 -9.049 -19.891 1.00 63.78 170 LYS A CA 1
ATOM 1374 C C . LYS A 1 170 ? 5.480 -8.297 -18.773 1.00 63.78 170 LYS A C 1
ATOM 1376 O O . LYS A 1 170 ? 4.584 -8.859 -18.142 1.00 63.78 170 LYS A O 1
ATOM 1381 N N . SER A 1 171 ? 5.755 -7.000 -18.604 1.00 55.84 171 SER A N 1
ATOM 1382 C CA . SER A 1 171 ? 5.019 -6.132 -17.666 1.00 55.84 171 SER A CA 1
ATOM 1383 C C . SER A 1 171 ? 3.532 -5.985 -18.045 1.00 55.84 171 SER A C 1
ATOM 1385 O O . SER A 1 171 ? 2.645 -5.962 -17.193 1.00 55.84 171 SER A O 1
ATOM 1387 N N . SER A 1 172 ? 3.212 -5.979 -19.342 1.00 50.22 172 SER A N 1
ATOM 1388 C CA . SER A 1 172 ? 1.823 -5.977 -19.826 1.00 50.22 172 SER A CA 1
ATOM 1389 C C . SER A 1 172 ? 1.118 -7.330 -19.642 1.00 50.22 172 SER A C 1
ATOM 1391 O O . SER A 1 172 ? -0.088 -7.355 -19.409 1.00 50.22 172 SER A O 1
ATOM 1393 N N . ILE A 1 173 ? 1.846 -8.449 -19.680 1.00 51.28 173 ILE A N 1
ATOM 1394 C CA . ILE A 1 173 ? 1.352 -9.798 -19.370 1.00 51.28 173 ILE A CA 1
ATOM 1395 C C . ILE A 1 173 ? 1.016 -9.916 -17.879 1.00 51.28 173 ILE A C 1
ATOM 1397 O O . ILE A 1 173 ? 0.061 -10.617 -17.543 1.00 51.28 173 ILE A O 1
ATOM 1401 N N . LEU A 1 174 ? 1.659 -9.141 -16.995 1.00 52.62 174 LEU A N 1
ATOM 1402 C CA . LEU A 1 174 ? 1.205 -8.960 -15.609 1.00 52.62 174 LEU A CA 1
ATOM 1403 C C . LEU A 1 174 ? -0.285 -8.545 -15.551 1.00 52.62 174 LEU A C 1
ATOM 1405 O O . LEU A 1 174 ? -1.010 -8.982 -14.659 1.00 52.62 174 LEU A O 1
ATOM 1409 N N . ARG A 1 175 ? -0.796 -7.803 -16.552 1.00 51.19 175 ARG A N 1
ATOM 1410 C CA . ARG A 1 175 ? -2.234 -7.475 -16.663 1.00 51.19 175 ARG A CA 1
ATOM 1411 C C . ARG A 1 175 ? -3.114 -8.689 -16.958 1.00 51.19 175 ARG A C 1
ATOM 1413 O O . ARG A 1 175 ? -4.292 -8.643 -16.647 1.00 51.19 175 ARG A O 1
ATOM 1420 N N . LEU A 1 176 ? -2.600 -9.755 -17.568 1.00 41.94 176 LEU A N 1
ATOM 1421 C CA . LEU A 1 176 ? -3.392 -10.918 -17.992 1.00 41.94 176 LEU A CA 1
ATOM 1422 C C . LEU A 1 176 ? -3.243 -12.111 -17.039 1.00 41.94 176 LEU A C 1
ATOM 1424 O O . LEU A 1 176 ? -4.229 -12.798 -16.756 1.00 41.94 176 LEU A O 1
ATOM 1428 N N . THR A 1 177 ? -2.046 -12.350 -16.502 1.00 44.00 177 THR A N 1
ATOM 1429 C CA . THR A 1 177 ? -1.770 -13.519 -15.651 1.00 44.00 177 THR A CA 1
ATOM 1430 C C . THR A 1 177 ? -2.140 -13.272 -14.189 1.00 44.00 177 THR A C 1
ATOM 1432 O O . THR A 1 177 ? -2.714 -14.154 -13.548 1.00 44.00 177 THR A O 1
ATOM 1435 N N . THR A 1 178 ? -1.927 -12.056 -13.672 1.00 44.56 178 THR A N 1
ATOM 1436 C CA . THR A 1 178 ? -2.321 -11.687 -12.300 1.00 44.56 178 THR A CA 1
ATOM 1437 C C . THR A 1 178 ? -3.848 -11.646 -12.160 1.00 44.56 178 THR A C 1
ATOM 1439 O O . THR A 1 178 ? -4.387 -12.130 -11.169 1.00 44.56 178 THR A O 1
ATOM 1442 N N . ILE A 1 179 ? -4.583 -11.226 -13.201 1.00 44.62 179 ILE A N 1
ATOM 1443 C CA . ILE A 1 179 ? -6.058 -11.319 -13.233 1.00 44.62 179 ILE A CA 1
ATOM 1444 C C . ILE A 1 179 ? -6.546 -12.779 -13.156 1.00 44.62 179 ILE A C 1
ATOM 1446 O O . ILE A 1 179 ? -7.608 -13.036 -12.589 1.00 44.62 179 ILE A O 1
ATOM 1450 N N . ARG A 1 180 ? -5.782 -13.751 -13.680 1.00 40.47 180 ARG A N 1
ATOM 1451 C CA . ARG A 1 180 ? -6.133 -15.180 -13.591 1.00 40.47 180 ARG A CA 1
ATOM 1452 C C . ARG A 1 180 ? -5.776 -15.817 -12.248 1.00 40.47 180 ARG A C 1
ATOM 1454 O O . ARG A 1 180 ? -6.517 -16.686 -11.808 1.00 40.47 180 ARG A O 1
ATOM 1461 N N . ARG A 1 181 ? -4.704 -15.396 -11.568 1.00 41.31 181 ARG A N 1
ATOM 1462 C CA . ARG A 1 181 ? -4.356 -15.952 -10.243 1.00 41.31 181 ARG A CA 1
ATOM 1463 C C . ARG A 1 181 ? -5.242 -15.422 -9.109 1.00 41.31 181 ARG A C 1
ATOM 1465 O O . ARG A 1 181 ? -5.582 -16.197 -8.228 1.00 41.31 181 ARG A O 1
ATOM 1472 N N . PHE A 1 182 ? -5.706 -14.172 -9.176 1.00 40.44 182 PHE A N 1
ATOM 1473 C CA . PHE A 1 182 ? -6.539 -13.559 -8.124 1.00 40.44 182 PHE A CA 1
ATOM 1474 C C . PHE A 1 182 ? -8.059 -13.752 -8.293 1.00 40.44 182 PHE A C 1
ATOM 1476 O O . PHE A 1 182 ? -8.826 -13.221 -7.502 1.00 40.44 182 PHE A O 1
ATOM 1483 N N . LYS A 1 183 ? -8.514 -14.491 -9.316 1.00 35.56 183 LYS A N 1
ATOM 1484 C CA . LYS A 1 183 ? -9.921 -14.923 -9.462 1.00 35.56 183 LYS A CA 1
ATOM 1485 C C . LYS A 1 183 ? -10.179 -16.352 -8.964 1.00 35.56 183 LYS A C 1
ATOM 1487 O O . LYS A 1 183 ? -11.302 -16.830 -9.087 1.00 35.56 183 LYS A O 1
ATOM 1492 N N . THR A 1 184 ? -9.150 -17.031 -8.458 1.00 33.44 184 THR A N 1
ATOM 1493 C CA . THR A 1 184 ? -9.212 -18.450 -8.057 1.00 33.44 184 THR A CA 1
ATOM 1494 C C . THR A 1 184 ? -8.871 -18.682 -6.580 1.00 33.44 184 THR A C 1
ATOM 1496 O O . THR A 1 184 ? -8.678 -19.825 -6.176 1.00 33.44 184 THR A O 1
ATOM 1499 N N . LEU A 1 185 ? -8.812 -17.609 -5.791 1.00 36.22 185 LEU A N 1
ATOM 1500 C CA . LEU A 1 185 ? -8.801 -17.586 -4.326 1.00 36.22 185 LEU A CA 1
ATOM 1501 C C . LEU A 1 185 ? -9.922 -16.643 -3.882 1.00 36.22 185 LEU A C 1
ATOM 1503 O O . LEU A 1 185 ? -10.536 -16.933 -2.837 1.00 36.22 185 LEU A O 1
#